Protein AF-A0A5N7ACL7-F1 (afdb_monomer_lite)

Organism: NCBI:txid61420

Structure (mmCIF, N/CA/C/O backbone):
data_AF-A0A5N7ACL7-F1
#
_entry.id   AF-A0A5N7ACL7-F1
#
loop_
_atom_site.group_PDB
_atom_site.id
_atom_site.type_symbol
_atom_site.label_atom_id
_atom_site.label_alt_id
_atom_site.label_comp_id
_atom_site.label_asym_id
_atom_site.label_entity_id
_atom_site.label_seq_id
_atom_site.pdbx_PDB_ins_code
_atom_site.Cartn_x
_atom_site.Cartn_y
_atom_site.Cartn_z
_atom_site.occupancy
_atom_site.B_iso_or_equiv
_atom_site.auth_seq_id
_atom_site.auth_comp_id
_atom_site.auth_asym_id
_atom_site.auth_atom_id
_atom_site.pdbx_PDB_model_num
ATOM 1 N N . MET A 1 1 ? 14.862 1.207 13.459 1.00 29.36 1 MET A N 1
ATOM 2 C CA . MET A 1 1 ? 13.819 2.066 12.872 1.00 29.36 1 MET A CA 1
ATOM 3 C C . MET A 1 1 ? 13.059 1.171 11.917 1.00 29.36 1 MET A C 1
ATOM 5 O O . MET A 1 1 ? 13.612 0.841 10.880 1.00 29.36 1 MET A O 1
ATOM 9 N N . ALA A 1 2 ? 11.917 0.626 12.341 1.00 28.98 2 ALA A N 1
ATOM 10 C CA . ALA A 1 2 ? 11.109 -0.225 11.473 1.00 28.98 2 ALA A CA 1
ATOM 11 C C . ALA A 1 2 ? 10.598 0.666 10.334 1.00 28.98 2 ALA A C 1
ATOM 13 O O . ALA A 1 2 ? 9.851 1.607 10.587 1.00 28.98 2 ALA A O 1
ATOM 14 N N . MET A 1 3 ? 11.118 0.472 9.122 1.00 37.34 3 MET A N 1
ATOM 15 C CA . MET A 1 3 ? 10.572 1.140 7.947 1.00 37.34 3 MET A CA 1
ATOM 16 C C . MET A 1 3 ? 9.280 0.417 7.587 1.00 37.34 3 MET A C 1
ATOM 18 O O . MET A 1 3 ? 9.297 -0.776 7.303 1.00 37.34 3 MET A O 1
ATOM 22 N N . LEU A 1 4 ? 8.175 1.146 7.680 1.00 51.12 4 LEU A N 1
ATOM 23 C CA . LEU A 1 4 ? 6.842 0.696 7.305 1.00 51.12 4 LEU A CA 1
ATOM 24 C C . LEU A 1 4 ? 6.733 0.680 5.778 1.00 51.12 4 LEU A C 1
ATOM 26 O O . LEU A 1 4 ? 7.351 1.508 5.106 1.00 51.12 4 LEU A O 1
ATOM 30 N N . THR A 1 5 ? 5.933 -0.236 5.237 1.00 56.31 5 THR A N 1
ATOM 31 C CA . THR A 1 5 ? 5.453 -0.136 3.857 1.00 56.31 5 THR A CA 1
ATOM 32 C C . THR A 1 5 ? 4.717 1.193 3.689 1.00 56.31 5 THR A C 1
ATOM 34 O O . THR A 1 5 ? 3.829 1.527 4.476 1.00 56.31 5 THR A O 1
ATOM 37 N N . ALA A 1 6 ? 5.094 1.986 2.687 1.00 61.06 6 ALA A N 1
ATOM 38 C CA . ALA A 1 6 ? 4.439 3.264 2.429 1.00 61.06 6 ALA A CA 1
ATOM 39 C C . ALA A 1 6 ? 3.414 3.104 1.307 1.00 61.06 6 ALA A C 1
ATOM 41 O O . ALA A 1 6 ? 3.712 2.565 0.245 1.00 61.06 6 ALA A O 1
ATOM 42 N N . HIS A 1 7 ? 2.196 3.591 1.527 1.00 66.50 7 HIS A N 1
ATOM 43 C CA . HIS A 1 7 ? 1.157 3.611 0.503 1.00 66.50 7 HIS A CA 1
ATOM 44 C C . HIS A 1 7 ? 1.097 5.005 -0.119 1.00 66.50 7 HIS A C 1
ATOM 46 O O . HIS A 1 7 ? 0.788 5.982 0.561 1.00 66.50 7 HIS A O 1
ATOM 52 N N . VAL A 1 8 ? 1.370 5.098 -1.418 1.00 75.06 8 VAL A N 1
ATOM 53 C CA . VAL A 1 8 ? 1.343 6.347 -2.184 1.00 75.06 8 VAL A CA 1
ATOM 54 C C . VAL A 1 8 ? 0.330 6.220 -3.314 1.00 75.06 8 VAL A C 1
ATOM 56 O O . VAL A 1 8 ? 0.161 5.157 -3.906 1.00 75.06 8 VAL A O 1
ATOM 59 N N . GLN A 1 9 ? -0.365 7.311 -3.617 1.00 75.62 9 GLN A N 1
ATOM 60 C CA . GLN A 1 9 ? -1.292 7.384 -4.739 1.00 75.62 9 GLN A CA 1
ATOM 61 C C . GLN A 1 9 ? -0.768 8.322 -5.808 1.00 75.62 9 GLN A C 1
ATOM 63 O O . GLN A 1 9 ? -0.254 9.396 -5.505 1.00 75.62 9 GLN A O 1
ATOM 68 N N . TYR A 1 10 ? -0.955 7.924 -7.058 1.00 85.38 10 TYR A N 1
ATOM 69 C CA . TYR A 1 10 ? -0.756 8.781 -8.217 1.00 85.38 10 TYR A CA 1
ATOM 70 C C . TYR A 1 10 ? -1.651 8.314 -9.358 1.00 85.38 10 TYR A C 1
ATOM 72 O O . TYR A 1 10 ? -2.256 7.240 -9.310 1.00 85.38 10 TYR A O 1
ATOM 80 N N . GLU A 1 11 ? -1.746 9.124 -10.400 1.00 86.69 11 GLU A N 1
ATOM 81 C CA . GLU A 1 11 ? -2.573 8.823 -11.556 1.00 86.69 11 GLU A CA 1
ATOM 82 C C . GLU A 1 11 ? -1.848 9.128 -12.859 1.00 86.69 11 GLU A C 1
ATOM 84 O O . GLU A 1 11 ? -0.958 9.972 -12.922 1.00 86.69 11 GLU A O 1
ATOM 89 N N . SER A 1 12 ? -2.220 8.382 -13.891 1.00 87.81 12 SER A N 1
ATOM 90 C CA . SER A 1 12 ? -1.998 8.756 -15.279 1.00 87.81 12 SER A CA 1
ATOM 91 C C . SER A 1 12 ? -3.318 9.241 -15.871 1.00 87.81 12 SER A C 1
ATOM 93 O O . SER A 1 12 ? -4.374 9.115 -15.253 1.00 87.81 12 SER A O 1
ATOM 95 N N . GLU A 1 13 ? -3.291 9.695 -17.121 1.00 85.12 13 GLU A N 1
ATOM 96 C CA . GLU A 1 13 ? -4.507 10.078 -17.853 1.00 85.12 13 GLU A CA 1
ATOM 97 C C . GLU A 1 13 ? -5.561 8.959 -17.935 1.00 85.12 13 GLU A C 1
ATOM 99 O O . GLU A 1 13 ? -6.742 9.224 -18.140 1.00 85.12 13 GLU A O 1
ATOM 104 N N . THR A 1 14 ? -5.144 7.696 -17.802 1.00 81.75 14 THR A N 1
ATOM 105 C CA . THR A 1 14 ? -6.003 6.528 -18.042 1.00 81.75 14 THR A CA 1
ATOM 106 C C . THR A 1 14 ? -6.273 5.688 -16.802 1.00 81.75 14 THR A C 1
ATOM 108 O O . THR A 1 14 ? -7.179 4.852 -16.830 1.00 81.75 14 THR A O 1
ATOM 111 N N . ARG A 1 15 ? -5.481 5.833 -15.731 1.00 85.06 15 ARG A N 1
ATOM 112 C CA . ARG A 1 15 ? -5.501 4.918 -14.583 1.00 85.06 15 ARG A CA 1
ATOM 113 C C . ARG A 1 15 ? -5.074 5.594 -13.298 1.00 85.06 15 ARG A C 1
ATOM 115 O O . ARG A 1 15 ? -4.280 6.525 -13.296 1.00 85.06 15 ARG A O 1
ATOM 122 N N . GLN A 1 16 ? -5.542 5.037 -12.193 1.00 84.62 16 GLN A N 1
ATOM 123 C CA . GLN A 1 16 ? -5.179 5.475 -10.855 1.00 84.62 16 GLN A CA 1
ATOM 124 C C . GLN A 1 16 ? -4.477 4.332 -10.139 1.00 84.62 16 GLN A C 1
ATOM 126 O O . GLN A 1 16 ? -4.933 3.189 -10.181 1.00 84.62 16 GLN A O 1
ATOM 131 N N . TYR A 1 17 ? -3.346 4.650 -9.527 1.00 85.25 17 TYR A N 1
ATOM 132 C CA . TYR A 1 17 ? -2.425 3.686 -8.954 1.00 85.25 17 TYR A CA 1
ATOM 133 C C . TYR A 1 17 ? -2.412 3.825 -7.436 1.00 85.25 17 TYR A C 1
ATOM 135 O O . TYR A 1 17 ? -2.268 4.922 -6.897 1.00 85.25 17 TYR A O 1
ATOM 143 N N . MET A 1 18 ? -2.526 2.684 -6.763 1.00 79.31 18 MET A N 1
ATOM 144 C CA . MET A 1 18 ? -2.112 2.524 -5.375 1.00 79.31 18 MET A CA 1
ATOM 145 C C . MET A 1 18 ? -0.729 1.881 -5.409 1.00 79.31 18 MET A C 1
ATOM 147 O O . MET A 1 18 ? -0.600 0.708 -5.754 1.00 79.31 18 MET A O 1
ATOM 151 N N . HIS A 1 19 ? 0.299 2.658 -5.106 1.00 81.38 19 HIS A N 1
ATOM 152 C CA . HIS A 1 19 ? 1.671 2.190 -5.035 1.00 81.38 19 HIS A CA 1
ATOM 153 C C . HIS A 1 19 ? 1.995 1.815 -3.596 1.00 81.38 19 HIS A C 1
ATOM 155 O O . HIS A 1 19 ? 1.768 2.607 -2.683 1.00 81.38 19 HIS A O 1
ATOM 161 N N . VAL A 1 20 ? 2.520 0.612 -3.400 1.00 73.81 20 VAL A N 1
ATOM 162 C CA . VAL A 1 20 ? 3.042 0.167 -2.109 1.00 73.81 20 VAL A CA 1
ATOM 163 C C . VAL A 1 20 ? 4.555 0.137 -2.236 1.00 73.81 20 VAL A C 1
ATOM 165 O O . VAL A 1 20 ? 5.081 -0.656 -3.013 1.00 73.81 20 VAL A O 1
ATOM 168 N N . ASP A 1 21 ? 5.229 1.034 -1.526 1.00 72.81 21 ASP A N 1
ATOM 169 C CA . ASP A 1 21 ? 6.682 1.055 -1.425 1.00 72.81 21 ASP A CA 1
ATOM 170 C C . ASP A 1 21 ? 7.099 0.066 -0.341 1.00 72.81 21 ASP A C 1
ATOM 172 O O . ASP A 1 21 ? 6.713 0.193 0.827 1.00 72.81 21 ASP A O 1
ATOM 176 N N . TRP A 1 22 ? 7.839 -0.957 -0.755 1.00 68.00 22 TRP A N 1
ATOM 177 C CA . TRP A 1 22 ? 8.293 -2.018 0.129 1.00 68.00 22 TRP A CA 1
ATOM 178 C C . TRP A 1 22 ? 9.692 -1.683 0.644 1.00 68.00 22 TRP A C 1
ATOM 180 O O . TRP A 1 22 ? 10.606 -1.467 -0.159 1.00 68.00 22 TRP A O 1
ATOM 190 N N . PRO A 1 23 ? 9.905 -1.667 1.971 1.00 60.06 23 PRO A N 1
ATOM 191 C CA . PRO A 1 23 ? 11.219 -1.401 2.523 1.00 60.06 23 PRO A CA 1
ATOM 192 C C . PRO A 1 23 ? 12.194 -2.497 2.094 1.00 60.06 23 PRO A C 1
ATOM 194 O O . PRO A 1 23 ? 11.917 -3.694 2.185 1.00 60.06 23 PRO A O 1
ATOM 197 N N . ARG A 1 24 ? 13.385 -2.083 1.665 1.00 59.09 24 ARG A N 1
ATOM 198 C CA . ARG A 1 24 ? 14.482 -3.002 1.362 1.00 59.09 24 ARG A CA 1
ATOM 199 C C . ARG A 1 24 ? 15.089 -3.539 2.652 1.00 59.09 24 ARG A C 1
ATOM 201 O O . ARG A 1 24 ? 16.048 -2.959 3.153 1.00 59.09 24 ARG A O 1
ATOM 208 N N . GLN A 1 25 ? 14.582 -4.654 3.175 1.00 51.44 25 GLN A N 1
ATOM 209 C CA . GLN A 1 25 ? 15.335 -5.430 4.160 1.00 51.44 25 GLN A CA 1
ATOM 210 C C . GLN A 1 25 ? 14.923 -6.905 4.206 1.00 51.44 25 GLN A C 1
ATOM 212 O O . GLN A 1 25 ? 13.745 -7.239 4.307 1.00 51.44 25 GLN A O 1
ATOM 217 N N . ALA A 1 26 ? 15.941 -7.769 4.245 1.00 43.03 26 ALA A N 1
ATOM 218 C CA . ALA A 1 26 ? 15.894 -9.218 4.461 1.00 43.03 26 ALA A CA 1
ATOM 219 C C . ALA A 1 26 ? 15.088 -9.680 5.702 1.00 43.03 26 ALA A C 1
ATOM 221 O O . ALA A 1 26 ? 14.866 -10.874 5.895 1.00 43.03 26 ALA A O 1
ATOM 222 N N . ASP A 1 27 ? 14.622 -8.757 6.548 1.00 41.81 27 ASP A N 1
ATOM 223 C CA . ASP A 1 27 ? 13.850 -9.066 7.752 1.00 41.81 27 ASP A CA 1
ATOM 224 C C . ASP A 1 27 ? 12.382 -9.423 7.460 1.00 41.81 27 ASP A C 1
ATOM 226 O O . ASP A 1 27 ? 11.787 -10.164 8.242 1.00 41.81 27 ASP A O 1
ATOM 230 N N . TYR A 1 28 ? 11.810 -8.998 6.322 1.00 43.66 28 TYR A N 1
ATOM 231 C CA . TYR A 1 28 ? 10.463 -9.435 5.912 1.00 43.66 28 TYR A CA 1
ATOM 232 C C . TYR A 1 28 ? 10.466 -10.893 5.415 1.00 43.66 28 TYR A C 1
ATOM 234 O O . TYR A 1 28 ? 9.508 -11.640 5.610 1.00 43.66 28 TYR A O 1
ATOM 242 N N . ILE A 1 29 ? 11.584 -11.337 4.830 1.00 42.47 29 ILE A N 1
ATOM 243 C CA . ILE A 1 29 ? 11.709 -12.670 4.221 1.00 42.47 29 ILE A CA 1
ATOM 244 C C . ILE A 1 29 ? 12.017 -13.749 5.271 1.00 42.47 29 ILE A C 1
ATOM 246 O O . ILE A 1 29 ? 11.710 -14.928 5.079 1.00 42.47 29 ILE A O 1
ATOM 250 N N . LYS A 1 30 ? 12.471 -13.340 6.462 1.00 38.62 30 LYS A N 1
ATOM 251 C CA . LYS A 1 30 ? 12.721 -14.236 7.598 1.00 38.62 30 LYS A CA 1
ATOM 252 C C . LYS A 1 30 ? 11.467 -14.953 8.125 1.00 38.62 30 LYS A C 1
ATOM 254 O O . LYS A 1 30 ? 11.608 -15.938 8.845 1.00 38.62 30 LYS A O 1
ATOM 259 N N . TYR A 1 31 ? 10.268 -14.496 7.751 1.00 35.41 31 TYR A N 1
ATOM 260 C CA . TYR A 1 31 ? 8.995 -15.138 8.101 1.00 35.41 31 TYR A CA 1
ATOM 261 C C . TYR A 1 31 ? 8.323 -15.902 6.946 1.00 35.41 31 TYR A C 1
ATOM 263 O O . TYR A 1 31 ? 7.332 -16.584 7.191 1.00 35.41 31 TYR A O 1
ATOM 271 N N . MET A 1 32 ? 8.861 -15.850 5.720 1.00 35.69 32 MET A N 1
ATOM 272 C CA . MET A 1 32 ? 8.267 -16.515 4.547 1.00 35.69 32 MET A CA 1
ATOM 273 C C . MET A 1 32 ? 9.078 -17.710 4.030 1.00 35.69 32 MET A C 1
ATOM 275 O O . MET A 1 32 ? 8.485 -18.659 3.525 1.00 35.69 32 MET A O 1
ATOM 279 N N . LEU A 1 33 ? 10.406 -17.735 4.187 1.00 34.78 33 LEU A N 1
ATOM 280 C CA . LEU A 1 33 ? 11.240 -18.861 3.749 1.00 34.78 33 LEU A CA 1
ATOM 281 C C . LEU A 1 33 ? 12.428 -19.041 4.703 1.00 34.78 33 LEU A C 1
ATOM 283 O O . LEU A 1 33 ? 13.460 -18.389 4.559 1.00 34.78 33 LEU A O 1
ATOM 287 N N . SER A 1 34 ? 12.301 -19.933 5.691 1.00 33.59 34 SER A N 1
ATOM 288 C CA . SER A 1 34 ? 13.480 -20.426 6.406 1.00 33.59 34 SER A CA 1
ATOM 289 C C . SER A 1 34 ? 14.211 -21.430 5.517 1.00 33.59 34 SER A C 1
ATOM 291 O O . SER A 1 34 ? 13.605 -22.402 5.072 1.00 33.59 34 SER A O 1
ATOM 293 N N . ASP A 1 35 ? 15.509 -21.201 5.336 1.00 34.12 35 ASP A N 1
ATOM 294 C CA . ASP A 1 35 ? 16.501 -22.073 4.696 1.00 34.12 35 ASP A CA 1
ATOM 295 C C . ASP A 1 35 ? 16.649 -21.949 3.174 1.00 34.12 35 ASP A C 1
ATOM 297 O O . ASP A 1 35 ? 16.245 -22.834 2.424 1.00 34.12 35 ASP A O 1
ATOM 301 N N . ALA A 1 36 ? 17.367 -20.914 2.715 1.00 31.16 36 ALA A N 1
ATOM 302 C CA . ALA A 1 36 ? 18.273 -21.053 1.569 1.00 31.16 36 ALA A CA 1
ATOM 303 C C . ALA A 1 36 ? 19.223 -19.850 1.383 1.00 31.16 36 ALA A C 1
ATOM 305 O O . ALA A 1 36 ? 18.819 -18.786 0.936 1.00 31.16 36 ALA A O 1
ATOM 306 N N . VAL A 1 37 ? 20.519 -20.131 1.571 1.00 34.88 37 VAL A N 1
ATOM 307 C CA . VAL A 1 37 ? 21.654 -19.611 0.778 1.00 34.88 37 VAL A CA 1
ATOM 308 C C . VAL A 1 37 ? 22.195 -18.207 1.119 1.00 34.88 37 VAL A C 1
ATOM 310 O O . VAL A 1 37 ? 21.690 -17.178 0.690 1.00 34.88 37 VAL A O 1
ATOM 313 N N . GLN A 1 38 ? 23.360 -18.194 1.783 1.00 41.25 38 GLN A N 1
ATOM 314 C CA . GLN A 1 38 ? 24.341 -17.102 1.706 1.00 41.25 38 GLN A CA 1
ATOM 315 C C . GLN A 1 38 ? 25.014 -17.114 0.325 1.00 41.25 38 GLN A C 1
ATOM 317 O O . GLN A 1 38 ? 25.731 -18.070 0.035 1.00 41.25 38 GLN A O 1
ATOM 322 N N . MET A 1 39 ? 24.831 -16.070 -0.491 1.00 32.88 39 MET A N 1
ATOM 323 C CA . MET A 1 39 ? 25.657 -15.770 -1.676 1.00 32.88 39 MET A CA 1
ATOM 324 C C . MET A 1 39 ? 25.705 -14.249 -1.944 1.00 32.88 39 MET A C 1
ATOM 326 O O . MET A 1 39 ? 24.787 -13.522 -1.575 1.00 32.88 39 MET A O 1
ATOM 330 N N . ASP A 1 40 ? 26.799 -13.797 -2.564 1.00 32.66 40 ASP A N 1
ATOM 331 C CA . ASP A 1 40 ? 27.272 -12.410 -2.728 1.00 32.66 40 ASP A CA 1
ATOM 332 C C . ASP A 1 40 ? 26.321 -11.379 -3.386 1.00 32.66 40 ASP A C 1
ATOM 334 O O . ASP A 1 40 ? 25.705 -11.628 -4.422 1.00 32.66 40 ASP A O 1
ATOM 338 N N . GLY A 1 41 ? 26.373 -10.141 -2.864 1.00 41.00 41 GLY A N 1
ATOM 339 C CA . GLY A 1 41 ? 26.129 -8.883 -3.594 1.00 41.00 41 GLY A CA 1
ATOM 340 C C . GLY A 1 41 ? 24.673 -8.487 -3.893 1.00 41.00 41 GLY A C 1
ATOM 341 O O . GLY A 1 41 ? 23.755 -9.290 -3.787 1.00 41.00 41 GLY A O 1
ATOM 342 N N . LEU A 1 42 ? 24.464 -7.224 -4.312 1.00 43.81 42 LEU A N 1
ATOM 343 C CA . LEU A 1 42 ? 23.157 -6.620 -4.670 1.00 43.81 42 LEU A CA 1
ATOM 344 C C . LEU A 1 42 ? 22.269 -7.517 -5.568 1.00 43.81 42 LEU A C 1
ATOM 346 O O . LEU A 1 42 ? 21.047 -7.424 -5.512 1.00 43.81 42 LEU A O 1
ATOM 350 N N . MET A 1 43 ? 22.875 -8.386 -6.384 1.00 56.94 43 MET A N 1
ATOM 351 C CA . MET A 1 43 ? 22.181 -9.327 -7.272 1.00 56.94 43 MET A CA 1
ATOM 352 C C . MET A 1 43 ? 21.488 -10.481 -6.530 1.00 56.94 43 MET A C 1
ATOM 354 O O . MET A 1 43 ? 20.443 -10.949 -6.985 1.00 56.94 43 MET A O 1
ATOM 358 N N . ALA A 1 44 ? 22.018 -10.927 -5.386 1.00 60.56 44 ALA A N 1
ATOM 359 C CA . ALA A 1 44 ? 21.383 -11.959 -4.567 1.00 60.56 44 ALA A CA 1
ATOM 360 C C . ALA A 1 44 ? 20.041 -11.474 -3.997 1.00 60.56 44 ALA A C 1
ATOM 362 O O . ALA A 1 44 ? 19.062 -12.216 -4.004 1.00 60.56 44 ALA A O 1
ATOM 363 N N . GLN A 1 45 ? 19.974 -10.201 -3.603 1.00 64.88 45 GLN A N 1
ATOM 364 C CA . GLN A 1 45 ? 18.758 -9.592 -3.072 1.00 64.88 45 GLN A CA 1
ATOM 365 C C . GLN A 1 45 ? 17.685 -9.409 -4.158 1.00 64.88 45 GLN A C 1
ATOM 367 O O . GLN A 1 45 ? 16.539 -9.799 -3.957 1.00 64.88 45 GLN A O 1
ATOM 372 N N . THR A 1 46 ? 18.056 -8.915 -5.346 1.00 73.00 46 THR A N 1
ATOM 373 C CA . THR A 1 46 ? 17.134 -8.809 -6.495 1.00 73.00 46 THR A CA 1
ATOM 374 C C . THR A 1 46 ? 16.534 -10.168 -6.869 1.00 73.00 46 THR A C 1
ATOM 376 O O . THR A 1 46 ? 15.352 -10.275 -7.194 1.00 73.00 46 THR A O 1
ATOM 379 N N . ARG A 1 47 ? 17.339 -11.236 -6.805 1.00 73.31 47 ARG A N 1
ATOM 380 C CA . ARG A 1 47 ? 16.879 -12.609 -7.038 1.00 73.31 47 ARG A CA 1
ATOM 381 C C . ARG A 1 47 ? 15.824 -13.040 -6.013 1.00 73.31 47 ARG A C 1
ATOM 383 O O . ARG A 1 47 ? 14.828 -13.656 -6.391 1.00 73.31 47 ARG A O 1
ATOM 390 N N . GLU A 1 48 ? 16.047 -12.732 -4.742 1.00 70.81 48 GLU A N 1
ATOM 391 C CA . GLU A 1 48 ? 15.128 -13.059 -3.651 1.00 70.81 48 GLU A CA 1
ATOM 392 C C . GLU A 1 48 ? 13.788 -12.325 -3.807 1.00 70.81 48 GLU A C 1
ATOM 394 O O . GLU A 1 48 ? 12.731 -12.950 -3.747 1.00 70.81 48 GLU A O 1
ATOM 399 N N . GLU A 1 49 ? 13.826 -11.028 -4.126 1.00 71.50 49 GLU A N 1
ATOM 400 C CA . GLU A 1 49 ? 12.636 -10.206 -4.380 1.00 71.50 49 GLU A CA 1
ATOM 401 C C . GLU A 1 49 ? 11.789 -10.767 -5.538 1.00 71.50 49 GLU A C 1
ATOM 403 O O . GLU A 1 49 ? 10.571 -10.904 -5.413 1.00 71.50 49 GLU A O 1
ATOM 408 N N . ILE A 1 50 ? 12.424 -11.168 -6.648 1.00 77.31 50 ILE A N 1
ATOM 409 C CA . ILE A 1 50 ? 11.733 -11.781 -7.797 1.00 77.31 50 ILE A CA 1
ATOM 410 C C . ILE A 1 50 ? 11.087 -13.117 -7.407 1.00 77.31 50 ILE A C 1
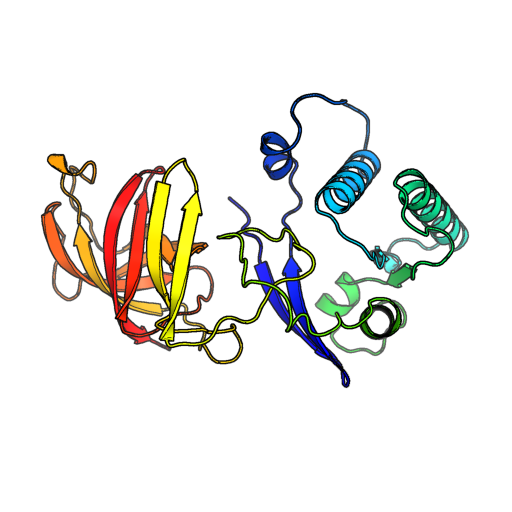ATOM 412 O O . ILE A 1 50 ? 9.956 -13.408 -7.812 1.00 77.31 50 ILE A O 1
ATOM 416 N N . MET A 1 51 ? 11.785 -13.935 -6.617 1.00 73.25 51 MET A N 1
ATOM 417 C CA . MET A 1 51 ? 11.265 -15.214 -6.139 1.00 73.25 51 MET A CA 1
ATOM 418 C C . MET A 1 51 ? 10.038 -15.020 -5.241 1.00 73.25 51 MET A C 1
ATOM 420 O O . MET A 1 51 ? 9.021 -15.686 -5.447 1.00 73.25 51 MET A O 1
ATOM 424 N N . VAL A 1 52 ? 10.110 -14.090 -4.286 1.00 68.00 52 VAL A N 1
ATOM 425 C CA . VAL A 1 52 ? 8.995 -13.758 -3.388 1.00 68.00 52 VAL A CA 1
ATOM 426 C C . VAL A 1 52 ? 7.816 -13.205 -4.183 1.00 68.00 52 VAL A C 1
ATOM 428 O O . VAL A 1 52 ? 6.694 -13.674 -4.006 1.00 68.00 52 VAL A O 1
ATOM 431 N N . ALA A 1 53 ? 8.054 -12.289 -5.128 1.00 69.62 53 ALA A N 1
ATOM 432 C CA . ALA A 1 53 ? 7.010 -11.762 -6.004 1.00 69.62 53 ALA A CA 1
ATOM 433 C C . ALA A 1 53 ? 6.294 -12.886 -6.769 1.00 69.62 53 ALA A C 1
ATOM 435 O O . ALA A 1 53 ? 5.063 -12.910 -6.852 1.00 69.62 53 ALA A O 1
ATOM 436 N N . ARG A 1 54 ? 7.046 -13.868 -7.284 1.00 73.19 54 ARG A N 1
ATOM 437 C CA . ARG A 1 54 ? 6.464 -15.024 -7.972 1.00 73.19 54 ARG A CA 1
ATOM 438 C C . ARG A 1 54 ? 5.599 -15.877 -7.044 1.00 73.19 54 ARG A C 1
ATOM 440 O O . ARG A 1 54 ? 4.501 -16.261 -7.439 1.00 73.19 54 ARG A O 1
ATOM 447 N N . GLN A 1 55 ? 6.074 -16.166 -5.834 1.00 64.81 55 GLN A N 1
ATOM 448 C CA . GLN A 1 55 ? 5.331 -16.946 -4.836 1.00 64.81 55 GLN A CA 1
ATOM 449 C C . GLN A 1 55 ? 4.076 -16.216 -4.341 1.00 64.81 55 GLN A C 1
ATOM 451 O O . GLN A 1 55 ? 3.043 -16.848 -4.141 1.00 64.81 55 GLN A O 1
ATOM 456 N N . ALA A 1 56 ? 4.138 -14.888 -4.233 1.00 61.88 56 ALA A N 1
ATOM 457 C CA . ALA A 1 56 ? 3.004 -14.030 -3.898 1.00 61.88 56 ALA A CA 1
ATOM 458 C C . ALA A 1 56 ? 1.972 -13.896 -5.039 1.00 61.88 56 ALA A C 1
ATOM 460 O O . ALA A 1 56 ? 0.943 -13.244 -4.870 1.00 61.88 56 ALA A O 1
ATOM 461 N N . GLY A 1 57 ? 2.223 -14.504 -6.205 1.00 65.88 57 GLY A N 1
ATOM 462 C CA . GLY A 1 57 ? 1.297 -14.497 -7.338 1.00 65.88 57 GLY A CA 1
ATOM 463 C C . GLY A 1 57 ? 1.364 -13.237 -8.205 1.00 65.88 57 GLY A C 1
ATOM 464 O O . GLY A 1 57 ? 0.444 -12.982 -8.989 1.00 65.88 57 GLY A O 1
ATOM 465 N N . VAL A 1 58 ? 2.440 -12.446 -8.114 1.00 75.81 58 VAL A N 1
ATOM 466 C CA . VAL A 1 58 ? 2.656 -11.301 -9.009 1.00 75.81 58 VAL A CA 1
ATOM 467 C C . VAL A 1 58 ? 2.723 -11.801 -10.451 1.00 75.81 58 VAL A C 1
ATOM 469 O O . VAL A 1 58 ? 3.517 -12.676 -10.798 1.00 75.81 58 VAL A O 1
ATOM 472 N N . SER A 1 59 ? 1.857 -11.249 -11.301 1.00 78.94 59 SER A N 1
ATOM 473 C CA . SER A 1 59 ? 1.692 -11.706 -12.688 1.00 78.94 59 SER A CA 1
ATOM 474 C C . SER A 1 59 ? 2.515 -10.902 -13.698 1.00 78.94 59 SER A C 1
ATOM 476 O O . SER A 1 59 ? 2.908 -11.438 -14.730 1.00 78.94 59 SER A O 1
ATOM 478 N N . TYR A 1 60 ? 2.794 -9.630 -13.404 1.00 88.75 60 TYR A N 1
ATOM 479 C CA . TYR A 1 60 ? 3.463 -8.701 -14.314 1.00 88.75 60 TYR A CA 1
ATOM 480 C C . TYR A 1 60 ? 4.548 -7.930 -13.567 1.00 88.75 60 TYR A C 1
ATOM 482 O O . TYR A 1 60 ? 4.322 -7.476 -12.449 1.00 88.75 60 TYR A O 1
ATOM 490 N N . ILE A 1 61 ? 5.704 -7.764 -14.207 1.00 90.44 61 ILE A N 1
ATOM 491 C CA . ILE A 1 61 ? 6.832 -6.979 -13.700 1.00 90.44 61 ILE A CA 1
ATOM 492 C C . ILE A 1 61 ? 7.216 -5.946 -14.757 1.00 90.44 61 ILE A C 1
ATOM 494 O O . ILE A 1 61 ? 7.352 -6.281 -15.932 1.00 90.44 61 ILE A O 1
ATOM 498 N N . VAL A 1 62 ? 7.406 -4.704 -14.320 1.00 93.94 62 VAL A N 1
ATOM 499 C CA . VAL A 1 62 ? 8.047 -3.628 -15.085 1.00 93.94 62 VAL A CA 1
ATOM 500 C C . VAL A 1 62 ? 9.325 -3.257 -14.343 1.00 93.94 62 VAL A C 1
ATOM 502 O O . VAL A 1 62 ? 9.305 -3.143 -13.119 1.00 93.94 62 VAL A O 1
ATOM 505 N N . VAL A 1 63 ? 10.432 -3.089 -15.064 1.00 94.19 63 VAL A N 1
ATOM 506 C CA . VAL A 1 63 ? 11.738 -2.803 -14.458 1.00 94.19 63 VAL A CA 1
ATOM 507 C C . VAL A 1 63 ? 12.126 -1.353 -14.709 1.00 94.19 63 VAL A C 1
ATOM 509 O O . VAL A 1 63 ? 12.041 -0.862 -15.834 1.00 94.19 63 VAL A O 1
ATOM 512 N N . PHE A 1 64 ? 12.623 -0.690 -13.668 1.00 94.25 64 PHE A N 1
ATOM 513 C CA . PHE A 1 64 ? 13.292 0.602 -13.774 1.00 94.25 64 PHE A CA 1
ATOM 514 C C . PHE A 1 64 ? 14.776 0.442 -13.414 1.00 94.25 64 PHE A C 1
ATOM 516 O O . PHE A 1 64 ? 15.123 0.232 -12.250 1.00 94.25 64 PHE A O 1
ATOM 523 N N . LEU A 1 65 ? 15.654 0.517 -14.415 1.00 91.75 65 LEU A N 1
ATOM 524 C CA . LEU A 1 65 ? 17.102 0.573 -14.229 1.00 91.75 65 LEU A CA 1
ATOM 525 C C . LEU A 1 65 ? 17.469 1.988 -13.779 1.00 91.75 65 LEU A C 1
ATOM 527 O O . LEU A 1 65 ? 17.558 2.915 -14.582 1.00 91.75 65 LEU A O 1
ATOM 531 N N . ASN A 1 66 ? 17.606 2.147 -12.466 1.00 89.38 66 ASN A N 1
ATOM 532 C CA . ASN A 1 66 ? 17.906 3.423 -11.830 1.00 89.38 66 ASN A CA 1
ATOM 533 C C . ASN A 1 66 ? 19.418 3.715 -11.831 1.00 89.38 66 ASN A C 1
ATOM 535 O O . ASN A 1 66 ? 20.232 2.795 -11.889 1.00 89.38 66 ASN A O 1
ATOM 539 N N . LYS A 1 67 ? 19.778 4.986 -11.617 1.00 88.31 67 LYS A N 1
ATOM 540 C CA . LYS A 1 67 ? 21.157 5.503 -11.535 1.00 88.31 67 LYS A CA 1
ATOM 541 C C . LYS A 1 67 ? 21.944 5.431 -12.849 1.00 88.31 67 LYS A C 1
ATOM 543 O O . LYS A 1 67 ? 23.172 5.379 -12.823 1.00 88.31 67 LYS A O 1
ATOM 548 N N . CYS A 1 68 ? 21.258 5.457 -13.991 1.00 86.69 68 CYS A N 1
ATOM 549 C CA . CYS A 1 68 ? 21.911 5.513 -15.303 1.00 86.69 68 CYS A CA 1
ATOM 550 C C . CYS A 1 68 ? 22.711 6.808 -15.529 1.00 86.69 68 CYS A C 1
ATOM 552 O O . CYS A 1 68 ? 23.526 6.867 -16.437 1.00 86.69 68 CYS A O 1
ATOM 554 N N . ASP A 1 69 ? 22.513 7.836 -14.701 1.00 84.75 69 ASP A N 1
ATOM 555 C CA . ASP A 1 69 ? 23.314 9.065 -14.693 1.00 84.75 69 ASP A CA 1
ATOM 556 C C . ASP A 1 69 ? 24.741 8.875 -14.162 1.00 84.75 69 ASP A C 1
ATOM 558 O O . ASP A 1 69 ? 25.595 9.725 -14.384 1.00 84.75 69 ASP A O 1
ATOM 562 N N . MET A 1 70 ? 24.996 7.777 -13.447 1.00 83.88 70 MET A N 1
ATOM 563 C CA . MET A 1 70 ? 26.298 7.466 -12.848 1.00 83.88 70 MET A CA 1
ATOM 564 C C . MET A 1 70 ? 27.139 6.518 -13.713 1.00 83.88 70 MET A C 1
ATOM 566 O O . MET A 1 70 ? 28.212 6.091 -13.286 1.00 83.88 70 MET A O 1
ATOM 570 N N . VAL A 1 71 ? 26.625 6.125 -14.878 1.00 80.38 71 VAL A N 1
ATOM 571 C CA . VAL A 1 71 ? 27.231 5.131 -15.759 1.00 80.38 71 VAL A CA 1
ATOM 572 C C . VAL A 1 71 ? 27.369 5.742 -17.148 1.00 80.38 71 VAL A C 1
ATOM 574 O O . VAL A 1 71 ? 26.393 5.919 -17.871 1.00 80.38 71 VAL A O 1
ATOM 577 N N . ASP A 1 72 ? 28.610 6.040 -17.523 1.00 76.25 72 ASP A N 1
ATOM 578 C CA . ASP A 1 72 ? 28.920 6.725 -18.783 1.00 76.25 72 ASP A CA 1
ATOM 579 C C . ASP A 1 72 ? 29.005 5.768 -19.989 1.00 76.25 72 ASP A C 1
ATOM 581 O O . ASP A 1 72 ? 29.096 6.215 -21.132 1.00 76.25 72 ASP A O 1
ATOM 585 N N . ASN A 1 73 ? 29.014 4.449 -19.755 1.00 81.38 73 ASN A N 1
ATOM 586 C CA . ASN A 1 73 ? 29.188 3.435 -20.795 1.00 81.38 73 ASN A CA 1
ATOM 587 C C . ASN A 1 73 ? 27.860 2.742 -21.145 1.00 81.38 73 ASN A C 1
ATOM 589 O O . ASN A 1 73 ? 27.303 1.996 -20.338 1.00 81.38 73 ASN A O 1
ATOM 593 N N . GLU A 1 74 ? 27.396 2.936 -22.378 1.00 78.69 74 GLU A N 1
ATOM 594 C CA . GLU A 1 74 ? 26.168 2.335 -22.907 1.00 78.69 74 GLU A CA 1
ATOM 595 C C . GLU A 1 74 ? 26.213 0.794 -22.929 1.00 78.69 74 GLU A C 1
ATOM 597 O O . GLU A 1 74 ? 25.226 0.156 -22.557 1.00 78.69 74 GLU A O 1
ATOM 602 N N . ASP A 1 75 ? 27.377 0.190 -23.199 1.00 81.56 75 ASP A N 1
ATOM 603 C CA . ASP A 1 75 ? 27.559 -1.271 -23.190 1.00 81.56 75 ASP A CA 1
ATOM 604 C C . ASP A 1 75 ? 27.284 -1.871 -21.798 1.00 81.56 75 ASP A C 1
ATOM 606 O O . ASP A 1 75 ? 26.803 -2.999 -21.665 1.00 81.56 75 ASP A O 1
ATOM 610 N N . GLN A 1 76 ? 27.561 -1.114 -20.728 1.00 81.00 76 GLN A N 1
ATOM 611 C CA . GLN A 1 76 ? 27.276 -1.560 -19.361 1.00 81.00 76 GLN A CA 1
ATOM 612 C C . GLN A 1 76 ? 25.772 -1.577 -19.079 1.00 81.00 76 GLN A C 1
ATOM 614 O O . GLN A 1 76 ? 25.290 -2.475 -18.387 1.00 81.00 76 GLN A O 1
ATOM 619 N N . HIS A 1 77 ? 25.015 -0.627 -19.634 1.00 79.88 77 HIS A N 1
ATOM 620 C CA . HIS A 1 77 ? 23.559 -0.617 -19.510 1.00 79.88 77 HIS A CA 1
ATOM 621 C C . HIS A 1 77 ? 22.915 -1.806 -20.219 1.00 79.88 77 HIS A C 1
ATOM 623 O O . HIS A 1 77 ? 21.965 -2.384 -19.691 1.00 79.88 77 HIS A O 1
ATOM 629 N N . GLU A 1 78 ? 23.407 -2.166 -21.404 1.00 84.19 78 GLU A N 1
ATOM 630 C CA . GLU A 1 78 ? 22.909 -3.322 -22.153 1.00 84.19 78 GLU A CA 1
ATOM 631 C C . GLU A 1 78 ? 23.230 -4.644 -21.456 1.00 84.19 78 GLU A C 1
ATOM 633 O O . GLU A 1 78 ? 22.366 -5.519 -21.371 1.00 84.19 78 GLU A O 1
ATOM 638 N N . LEU A 1 79 ? 24.433 -4.776 -20.891 1.00 85.69 79 LEU A N 1
ATOM 639 C CA . LEU A 1 79 ? 24.815 -5.973 -20.147 1.00 85.69 79 LEU A CA 1
ATOM 640 C C . LEU A 1 79 ? 23.919 -6.189 -18.920 1.00 85.69 79 LEU A C 1
ATOM 642 O O . LEU A 1 79 ? 23.381 -7.280 -18.738 1.00 85.69 79 LEU A O 1
ATOM 646 N N . VAL A 1 80 ? 23.709 -5.145 -18.111 1.00 86.50 80 VAL A N 1
ATOM 647 C CA . VAL A 1 80 ? 22.825 -5.217 -16.933 1.00 86.50 80 VAL A CA 1
ATOM 648 C C . VAL A 1 80 ? 21.391 -5.537 -17.348 1.00 86.50 80 VAL A C 1
ATOM 650 O O . VAL A 1 80 ? 20.712 -6.323 -16.689 1.00 86.50 80 VAL A O 1
ATOM 653 N N . GLU A 1 81 ? 20.920 -4.959 -18.453 1.00 88.31 81 GLU A N 1
ATOM 654 C CA . GLU A 1 81 ? 19.601 -5.272 -18.991 1.00 88.31 81 GLU A CA 1
ATOM 655 C C . GLU A 1 81 ? 19.482 -6.761 -19.345 1.00 88.31 81 GLU A C 1
ATOM 657 O O . GLU A 1 81 ? 18.524 -7.414 -18.928 1.00 88.31 81 GLU A O 1
ATOM 662 N N . LEU A 1 82 ? 20.470 -7.320 -20.048 1.00 88.12 82 LEU A N 1
ATOM 663 C CA . LEU A 1 82 ? 20.500 -8.732 -20.430 1.00 88.12 82 LEU A CA 1
ATOM 664 C C . LEU A 1 82 ? 20.518 -9.654 -19.201 1.00 88.12 82 LEU A C 1
ATOM 666 O O . LEU A 1 82 ? 19.774 -10.637 -19.157 1.00 88.12 82 LEU A O 1
ATOM 670 N N . GLU A 1 83 ? 21.302 -9.315 -18.176 1.00 87.50 83 GLU A N 1
ATOM 671 C CA . GLU A 1 83 ? 21.338 -10.053 -16.909 1.00 87.50 83 GLU A CA 1
ATOM 672 C C . GLU A 1 83 ? 19.980 -10.044 -16.195 1.00 87.50 83 GLU A C 1
ATOM 674 O O . GLU A 1 83 ? 19.495 -11.096 -15.770 1.00 87.50 83 GLU A O 1
ATOM 679 N N . VAL A 1 84 ? 19.325 -8.881 -16.107 1.00 88.38 84 VAL A N 1
ATOM 680 C CA . VAL A 1 84 ? 18.000 -8.751 -15.482 1.00 88.38 84 VAL A CA 1
ATOM 681 C C . VAL A 1 84 ? 16.944 -9.544 -16.251 1.00 88.38 84 VAL A C 1
ATOM 683 O O . VAL A 1 84 ? 16.131 -10.240 -15.634 1.00 88.38 84 VAL A O 1
ATOM 686 N N . ARG A 1 85 ? 16.966 -9.497 -17.589 1.00 92.19 85 ARG A N 1
ATOM 687 C CA . ARG A 1 85 ? 16.062 -10.301 -18.428 1.00 92.19 85 ARG A CA 1
ATOM 688 C C . ARG A 1 85 ? 16.273 -11.793 -18.191 1.00 92.19 85 ARG A C 1
ATOM 690 O O . ARG A 1 85 ? 15.304 -12.505 -17.929 1.00 92.19 85 ARG A O 1
ATOM 697 N N . GLY A 1 86 ? 17.524 -12.254 -18.209 1.00 89.31 86 GLY A N 1
ATOM 698 C CA . GLY A 1 86 ? 17.872 -13.649 -17.936 1.00 89.31 86 GLY A CA 1
ATOM 699 C C . GLY A 1 86 ? 17.413 -14.109 -16.550 1.00 89.31 86 GLY A C 1
ATOM 700 O O . GLY A 1 86 ? 16.840 -15.194 -16.410 1.00 89.31 86 GLY A O 1
ATOM 701 N N . LEU A 1 87 ? 17.587 -13.261 -15.532 1.00 86.50 87 LEU A N 1
ATOM 702 C CA . LEU A 1 87 ? 17.139 -13.538 -14.171 1.00 86.50 87 LEU A CA 1
ATOM 703 C C . LEU A 1 87 ? 15.613 -13.674 -14.100 1.00 86.50 87 LEU A C 1
ATOM 705 O O . LEU A 1 87 ? 15.120 -14.681 -13.598 1.00 86.50 87 LEU A O 1
ATOM 709 N N . LEU A 1 88 ? 14.857 -12.721 -14.647 1.00 89.00 88 LEU A N 1
ATOM 710 C CA . LEU A 1 88 ? 13.389 -12.763 -14.660 1.00 89.00 88 LEU A CA 1
ATOM 711 C C . LEU A 1 88 ? 12.856 -13.989 -15.421 1.00 89.00 88 LEU A C 1
ATOM 713 O O . LEU A 1 88 ? 11.960 -14.676 -14.922 1.00 89.00 88 LEU A O 1
ATOM 717 N N . THR A 1 89 ? 13.466 -14.329 -16.562 1.00 92.06 89 THR A N 1
ATOM 718 C CA . THR A 1 89 ? 13.158 -15.555 -17.315 1.00 92.06 89 THR A CA 1
ATOM 719 C C . THR A 1 89 ? 13.388 -16.812 -16.474 1.00 92.06 89 THR A C 1
ATOM 721 O O . THR A 1 89 ? 12.539 -17.704 -16.468 1.00 92.06 89 THR A O 1
ATOM 724 N N . SER A 1 90 ? 14.474 -16.875 -15.693 1.00 87.75 90 SER A N 1
ATOM 725 C CA . SER A 1 90 ? 14.764 -18.029 -14.826 1.00 87.75 90 SER A CA 1
ATOM 726 C C . SER A 1 90 ? 13.708 -18.274 -13.734 1.00 87.75 90 SER A C 1
ATOM 728 O O . SER A 1 90 ? 13.546 -19.408 -13.289 1.00 87.75 90 SER A O 1
ATOM 730 N N . TYR A 1 91 ? 12.939 -17.244 -13.356 1.00 82.19 91 TYR A N 1
ATOM 731 C CA . TYR A 1 91 ? 11.831 -17.325 -12.392 1.00 82.19 91 TYR A CA 1
ATOM 732 C C . TYR A 1 91 ? 10.442 -17.385 -13.051 1.00 82.19 91 TYR A C 1
ATOM 734 O O . TYR A 1 91 ? 9.416 -17.296 -12.371 1.00 82.19 91 TYR A O 1
ATOM 742 N N . GLY A 1 92 ? 10.385 -17.581 -14.372 1.00 83.81 92 GLY A N 1
ATOM 743 C CA . GLY A 1 92 ? 9.139 -17.790 -15.112 1.00 83.81 92 GLY A CA 1
ATOM 744 C C . GLY A 1 92 ? 8.381 -16.510 -15.471 1.00 83.81 92 GLY A C 1
ATOM 745 O O . GLY A 1 92 ? 7.188 -16.581 -15.775 1.00 83.81 92 GLY A O 1
ATOM 746 N N . PHE A 1 93 ? 9.046 -15.352 -15.438 1.00 88.88 93 PHE A N 1
ATOM 747 C CA . PHE A 1 93 ? 8.535 -14.111 -16.021 1.00 88.88 93 PHE A CA 1
ATOM 748 C C . PHE A 1 93 ? 8.971 -13.983 -17.490 1.00 88.88 93 PHE A C 1
ATOM 750 O O . PHE A 1 93 ? 9.984 -14.558 -17.882 1.00 88.88 93 PHE A O 1
ATOM 757 N N . PRO A 1 94 ? 8.241 -13.230 -18.332 1.00 91.25 94 PRO A N 1
ATOM 758 C CA . PRO A 1 94 ? 8.589 -13.055 -19.742 1.00 91.25 94 PRO A CA 1
ATOM 759 C C . PRO A 1 94 ? 9.734 -12.036 -19.913 1.00 91.25 94 PRO A C 1
ATOM 761 O O . PRO A 1 94 ? 9.509 -10.914 -20.369 1.00 91.25 94 PRO A O 1
ATOM 764 N N . GLY A 1 95 ? 10.960 -12.417 -19.534 1.00 88.94 95 GLY A N 1
ATOM 765 C CA . GLY A 1 95 ? 12.138 -11.539 -19.519 1.00 88.94 95 GLY A CA 1
ATOM 766 C C . GLY A 1 95 ? 12.415 -10.829 -20.844 1.00 88.94 95 GLY A C 1
ATOM 767 O O . GLY A 1 95 ? 12.775 -9.658 -20.837 1.00 88.94 95 GLY A O 1
ATOM 768 N N . ASP A 1 96 ? 12.159 -11.476 -21.980 1.00 88.88 96 ASP A N 1
ATOM 769 C CA . ASP A 1 96 ? 12.405 -10.889 -23.306 1.00 88.88 96 ASP A CA 1
ATOM 770 C C . ASP A 1 96 ? 11.374 -9.823 -23.707 1.00 88.88 96 ASP A C 1
ATOM 772 O O . ASP A 1 96 ? 11.672 -8.939 -24.503 1.00 88.88 96 ASP A O 1
ATOM 776 N N . ASN A 1 97 ? 10.164 -9.877 -23.140 1.00 89.06 97 ASN A N 1
ATOM 777 C CA . ASN A 1 97 ? 9.031 -9.054 -23.579 1.00 89.06 97 ASN A CA 1
ATOM 778 C C . ASN A 1 97 ? 8.588 -8.013 -22.545 1.00 89.06 97 ASN A C 1
ATOM 780 O O . ASN A 1 97 ? 7.718 -7.192 -22.839 1.00 89.06 97 ASN A O 1
ATOM 784 N N . LEU A 1 98 ? 9.145 -8.042 -21.331 1.00 93.25 98 LEU A N 1
ATOM 785 C CA . LEU A 1 98 ? 8.789 -7.074 -20.300 1.00 93.25 98 LEU A CA 1
ATOM 786 C C . LEU A 1 98 ? 9.455 -5.705 -20.542 1.00 93.25 98 LEU A C 1
ATOM 788 O O . LEU A 1 98 ? 10.578 -5.649 -21.067 1.00 93.25 98 LEU A O 1
ATOM 792 N N . PRO A 1 99 ? 8.800 -4.595 -20.150 1.00 96.00 99 PRO A N 1
ATOM 793 C CA . PRO A 1 99 ? 9.372 -3.262 -20.276 1.00 96.00 99 PRO A CA 1
ATOM 794 C C . PRO A 1 99 ? 10.501 -3.043 -19.265 1.00 96.00 99 PRO A C 1
ATOM 796 O O . PRO A 1 99 ? 10.326 -3.268 -18.063 1.00 96.00 99 PRO A O 1
ATOM 799 N N . ILE A 1 100 ? 11.634 -2.545 -19.759 1.00 94.69 100 ILE A N 1
ATOM 800 C CA . ILE A 1 100 ? 12.760 -2.074 -18.951 1.00 94.69 100 ILE A CA 1
ATOM 801 C C . ILE A 1 100 ? 13.006 -0.609 -19.305 1.00 94.69 100 ILE A C 1
ATOM 803 O O . ILE A 1 100 ? 13.219 -0.275 -20.468 1.00 94.69 100 ILE A O 1
ATOM 807 N N . ILE A 1 101 ? 12.935 0.270 -18.309 1.00 95.12 101 ILE A N 1
ATOM 808 C CA . ILE A 1 101 ? 13.097 1.714 -18.471 1.00 95.12 101 ILE A CA 1
ATOM 809 C C . ILE A 1 101 ? 14.393 2.128 -17.780 1.00 95.12 101 ILE A C 1
ATOM 811 O O . ILE A 1 101 ? 14.584 1.833 -16.605 1.00 95.12 101 ILE A O 1
ATOM 815 N N . LYS A 1 102 ? 15.273 2.820 -18.504 1.00 92.56 102 LYS A N 1
ATOM 816 C CA . LYS A 1 102 ? 16.530 3.379 -17.985 1.00 92.56 102 LYS A CA 1
ATOM 817 C C . LYS A 1 102 ? 16.307 4.821 -17.530 1.00 92.56 102 LYS A C 1
ATOM 819 O O . LYS A 1 102 ? 15.650 5.584 -18.244 1.00 92.56 102 LYS A O 1
ATOM 824 N N . GLY A 1 103 ? 16.837 5.191 -16.365 1.00 91.94 103 GLY A N 1
ATOM 825 C CA . GLY A 1 103 ? 16.689 6.544 -15.831 1.00 91.94 103 GLY A CA 1
ATOM 826 C C . GLY A 1 103 ? 17.416 6.806 -14.511 1.00 91.94 103 GLY A C 1
ATOM 827 O O . GLY A 1 103 ? 18.205 5.998 -14.019 1.00 91.94 103 GLY A O 1
ATOM 828 N N . SER A 1 104 ? 17.136 7.969 -13.930 1.00 91.50 104 SER A N 1
ATOM 829 C CA . SER A 1 104 ? 17.662 8.444 -12.658 1.00 91.50 104 SER A CA 1
ATOM 830 C C . SER A 1 104 ? 16.563 9.121 -11.850 1.00 91.50 104 SER A C 1
ATOM 832 O O . SER A 1 104 ? 16.197 10.271 -12.086 1.00 91.50 104 SER A O 1
ATOM 834 N N . ALA A 1 105 ? 16.063 8.419 -10.834 1.00 89.06 105 ALA A N 1
ATOM 835 C CA . ALA A 1 105 ? 15.108 9.002 -9.892 1.00 89.06 105 ALA A CA 1
ATOM 836 C C . ALA A 1 105 ? 15.736 10.160 -9.094 1.00 89.06 105 ALA A C 1
ATOM 838 O O . ALA A 1 105 ? 15.042 11.087 -8.688 1.00 89.06 105 ALA A O 1
ATOM 839 N N . LYS A 1 106 ? 17.060 10.122 -8.890 1.00 89.00 106 LYS A N 1
ATOM 840 C CA . LYS A 1 106 ? 17.804 11.158 -8.170 1.00 89.00 106 LYS A CA 1
ATOM 841 C C . LYS A 1 106 ? 17.766 12.494 -8.916 1.00 89.00 106 LYS A C 1
ATOM 843 O O . LYS A 1 106 ? 17.473 13.503 -8.287 1.00 89.00 106 LYS A O 1
ATOM 848 N N . GLN A 1 107 ? 17.992 12.489 -10.234 1.00 85.94 107 GLN A N 1
ATOM 849 C CA . GLN A 1 107 ? 17.918 13.714 -11.042 1.00 85.94 107 GLN A CA 1
ATOM 850 C C . GLN A 1 107 ? 16.553 14.399 -10.917 1.00 85.94 107 GLN A C 1
ATOM 852 O O . GLN A 1 107 ? 16.499 15.607 -10.718 1.00 85.94 107 GLN A O 1
ATOM 857 N N . VAL A 1 108 ? 15.462 13.627 -10.935 1.00 85.38 108 VAL A N 1
ATOM 858 C CA . VAL A 1 108 ? 14.100 14.167 -10.767 1.00 85.38 108 VAL A CA 1
ATOM 859 C C . VAL A 1 108 ? 13.912 14.813 -9.393 1.00 85.38 108 VAL A C 1
ATOM 861 O O . VAL A 1 108 ? 13.316 15.881 -9.282 1.00 85.38 108 VAL A O 1
ATOM 864 N N . LEU A 1 109 ? 14.431 14.177 -8.340 1.00 86.00 109 LEU A N 1
ATOM 865 C CA . LEU A 1 109 ? 14.315 14.681 -6.971 1.00 86.00 109 LEU A CA 1
ATOM 866 C C . LEU A 1 109 ? 15.169 15.932 -6.715 1.00 86.00 109 LEU A C 1
ATOM 868 O O . LEU A 1 109 ? 14.784 16.765 -5.899 1.00 86.00 109 LEU A O 1
ATOM 872 N N . GLU A 1 110 ? 16.320 16.065 -7.379 1.00 82.88 110 GLU A N 1
ATOM 873 C CA . GLU A 1 110 ? 17.264 17.171 -7.167 1.00 82.88 110 GLU A CA 1
ATOM 874 C C . GLU A 1 110 ? 17.055 18.359 -8.122 1.00 82.88 110 GLU A C 1
ATOM 876 O O . GLU A 1 1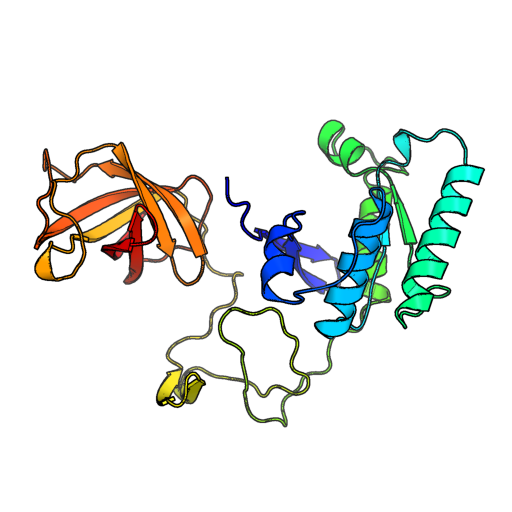10 ? 17.344 19.494 -7.742 1.00 82.88 110 GLU A O 1
ATOM 881 N N . GLY A 1 111 ? 16.567 18.120 -9.344 1.00 65.94 111 GLY A N 1
ATOM 882 C CA . GLY A 1 111 ? 16.475 19.120 -10.417 1.00 65.94 111 GLY A CA 1
ATOM 883 C C . GLY A 1 111 ? 15.077 19.690 -10.684 1.00 65.94 111 GLY A C 1
ATOM 884 O O . GLY A 1 111 ? 14.965 20.716 -11.354 1.00 65.94 111 GLY A O 1
ATOM 885 N N . GLY A 1 112 ? 14.013 19.079 -10.150 1.00 61.62 112 GLY A N 1
ATOM 886 C CA . GLY A 1 112 ? 12.639 19.381 -10.573 1.00 61.62 112 GLY A CA 1
ATOM 887 C C . GLY A 1 112 ? 12.334 18.858 -11.987 1.00 61.62 112 GLY A C 1
ATOM 888 O O . GLY A 1 112 ? 13.140 18.144 -12.576 1.00 61.62 112 GLY A O 1
ATOM 889 N N . SER A 1 113 ? 11.148 19.171 -12.520 1.00 59.84 113 SER A N 1
ATOM 890 C CA . SER A 1 113 ? 10.675 18.759 -13.854 1.00 59.84 113 SER A CA 1
ATOM 891 C C . SER A 1 113 ? 11.395 19.519 -14.978 1.00 59.84 113 SER A C 1
ATOM 893 O O . SER A 1 113 ? 10.877 20.471 -15.565 1.00 59.84 113 SER A O 1
ATOM 895 N N . ASP A 1 114 ? 12.651 19.143 -15.212 1.00 66.31 114 ASP A N 1
ATOM 896 C CA . ASP A 1 114 ? 13.558 19.755 -16.183 1.00 66.31 114 ASP A CA 1
ATOM 897 C C . ASP A 1 114 ? 13.498 19.116 -17.584 1.00 66.31 114 ASP A C 1
ATOM 899 O O . ASP A 1 114 ? 14.282 19.487 -18.461 1.00 66.31 114 ASP A O 1
ATOM 903 N N . GLY A 1 115 ? 12.578 18.176 -17.833 1.00 76.25 115 GLY A N 1
ATOM 904 C CA . GLY A 1 115 ? 12.494 17.460 -19.107 1.00 76.25 115 GLY A CA 1
ATOM 905 C C . GLY A 1 115 ? 13.715 16.580 -19.416 1.00 76.25 115 GLY A C 1
ATOM 906 O O . GLY A 1 115 ? 13.934 16.233 -20.578 1.00 76.25 115 GLY A O 1
ATOM 907 N N . SER A 1 116 ? 14.539 16.226 -18.417 1.00 86.00 116 SER A N 1
ATOM 908 C CA . SER A 1 116 ? 15.692 15.336 -18.608 1.00 86.00 116 SER A CA 1
ATOM 909 C C . SER A 1 116 ? 15.270 13.971 -19.167 1.00 86.00 116 SER A C 1
ATOM 911 O O . SER A 1 116 ? 14.340 13.331 -18.664 1.00 86.00 116 SER A O 1
ATOM 913 N N . GLU A 1 117 ? 16.016 13.478 -20.164 1.00 88.25 117 GLU A N 1
ATOM 914 C CA . GLU A 1 117 ? 15.798 12.154 -20.762 1.00 88.25 117 GLU A CA 1
ATOM 915 C C . GLU A 1 117 ? 15.948 11.012 -19.757 1.00 88.25 117 GLU A C 1
ATOM 917 O O . GLU A 1 117 ? 15.201 10.034 -19.817 1.00 88.25 117 GLU A O 1
ATOM 922 N N . LEU A 1 118 ? 16.898 11.130 -18.826 1.00 88.25 118 LEU A N 1
ATOM 923 C CA . LEU A 1 118 ? 17.084 10.161 -17.746 1.00 88.25 118 LEU A CA 1
ATOM 924 C C . LEU A 1 118 ? 16.219 10.496 -16.527 1.00 88.25 118 LEU A C 1
ATOM 926 O O . LEU A 1 118 ? 15.921 9.598 -15.745 1.00 88.25 118 LEU A O 1
ATOM 930 N N . GLY A 1 119 ? 15.807 11.752 -16.365 1.00 89.25 119 GLY A N 1
ATOM 931 C CA . GLY A 1 119 ? 14.946 12.209 -15.282 1.00 89.25 119 GLY A CA 1
ATOM 932 C C . GLY A 1 119 ? 13.458 12.079 -15.617 1.00 89.25 119 GLY A C 1
ATOM 933 O O . GLY A 1 119 ? 12.903 10.979 -15.658 1.00 89.25 119 GLY A O 1
ATOM 934 N N . GLU A 1 120 ? 12.794 13.219 -15.813 1.00 89.75 120 GLU A N 1
ATOM 935 C CA . GLU A 1 120 ? 11.337 13.320 -15.955 1.00 89.75 120 GLU A CA 1
ATOM 936 C C . GLU A 1 120 ? 10.779 12.432 -17.076 1.00 89.75 120 GLU A C 1
ATOM 938 O O . GLU A 1 120 ? 9.831 11.673 -16.851 1.00 89.75 120 GLU A O 1
ATOM 943 N N . HIS A 1 121 ? 11.399 12.442 -18.260 1.00 91.88 121 HIS A N 1
ATOM 944 C CA . HIS A 1 121 ? 10.929 11.628 -19.382 1.00 91.88 121 HIS A CA 1
ATOM 945 C C . HIS A 1 121 ? 11.025 10.127 -19.085 1.00 91.88 121 HIS A C 1
ATOM 947 O O . HIS A 1 121 ? 10.163 9.359 -19.516 1.00 91.88 121 HIS A O 1
ATOM 953 N N . ALA A 1 122 ? 12.019 9.683 -18.309 1.00 93.31 122 ALA A N 1
ATOM 954 C CA . ALA A 1 122 ? 12.115 8.287 -17.897 1.00 93.31 122 ALA A CA 1
ATOM 955 C C . ALA A 1 122 ? 10.967 7.887 -16.958 1.00 93.31 122 ALA A C 1
ATOM 957 O O . ALA A 1 122 ? 10.405 6.802 -17.115 1.00 93.31 122 ALA A O 1
ATOM 958 N N . ILE A 1 123 ? 10.567 8.760 -16.029 1.00 92.88 123 ILE A N 1
ATOM 959 C CA . ILE A 1 123 ? 9.424 8.504 -15.140 1.00 92.88 123 ILE A CA 1
ATOM 960 C C . ILE A 1 123 ? 8.106 8.490 -15.924 1.00 92.88 123 ILE A C 1
ATOM 962 O O . ILE A 1 123 ? 7.281 7.602 -15.710 1.00 92.88 123 ILE A O 1
ATOM 966 N N . ILE A 1 124 ? 7.929 9.395 -16.891 1.00 92.44 124 ILE A N 1
ATOM 967 C CA . ILE A 1 124 ? 6.757 9.386 -17.782 1.00 92.44 124 ILE A CA 1
ATOM 968 C C . ILE A 1 124 ? 6.692 8.066 -18.564 1.00 92.44 124 ILE A C 1
ATOM 970 O O . ILE A 1 124 ? 5.666 7.383 -18.536 1.00 92.44 124 ILE A O 1
ATOM 974 N N . ARG A 1 125 ? 7.805 7.636 -19.179 1.00 95.00 125 ARG A N 1
ATOM 975 C CA . ARG A 1 125 ? 7.888 6.341 -19.880 1.00 95.00 125 ARG A CA 1
ATOM 976 C C . ARG A 1 125 ? 7.590 5.158 -18.959 1.00 95.00 125 ARG A C 1
ATOM 978 O O . ARG A 1 125 ? 6.944 4.206 -19.393 1.00 95.00 125 ARG A O 1
ATOM 985 N N . LEU A 1 126 ? 8.027 5.211 -17.698 1.00 95.31 126 LEU A N 1
ATOM 986 C CA . LEU A 1 126 ? 7.716 4.186 -16.701 1.00 95.31 126 LEU A CA 1
ATOM 987 C C . LEU A 1 126 ? 6.206 4.105 -16.442 1.00 95.31 126 LEU A C 1
ATOM 989 O O . LEU A 1 126 ? 5.636 3.016 -16.505 1.00 95.31 126 LEU A O 1
ATOM 993 N N . VAL A 1 127 ? 5.540 5.237 -16.202 1.00 93.94 127 VAL A N 1
ATOM 994 C CA . VAL A 1 127 ? 4.088 5.277 -15.956 1.00 93.94 127 VAL A CA 1
ATOM 995 C C . VAL A 1 127 ? 3.294 4.836 -17.190 1.00 93.94 127 VAL A C 1
ATOM 997 O O . VAL A 1 127 ? 2.323 4.084 -17.065 1.00 93.94 127 VAL A O 1
ATOM 1000 N N . GLU A 1 128 ? 3.721 5.223 -18.393 1.00 93.75 128 GLU A N 1
ATOM 1001 C CA . GLU A 1 128 ? 3.130 4.722 -19.638 1.00 93.75 128 GLU A CA 1
ATOM 1002 C C . GLU A 1 128 ? 3.288 3.205 -19.787 1.00 93.75 128 GLU A C 1
ATOM 1004 O O . GLU A 1 128 ? 2.338 2.515 -20.168 1.00 93.75 128 GLU A O 1
ATOM 1009 N N . ALA A 1 129 ? 4.472 2.671 -19.475 1.00 94.62 129 ALA A N 1
ATOM 1010 C CA . ALA A 1 129 ? 4.739 1.241 -19.537 1.00 94.62 129 ALA A CA 1
ATOM 1011 C C . ALA A 1 129 ? 3.858 0.461 -18.555 1.00 94.62 129 ALA A C 1
ATOM 1013 O O . ALA A 1 129 ? 3.293 -0.560 -18.943 1.00 94.62 129 ALA A O 1
ATOM 1014 N N . LEU A 1 130 ? 3.658 0.964 -17.329 1.00 93.19 130 LEU A N 1
ATOM 1015 C CA . LEU A 1 130 ? 2.701 0.387 -16.376 1.00 93.19 130 LEU A CA 1
ATOM 1016 C C . LEU A 1 130 ? 1.288 0.325 -16.975 1.00 93.19 130 LEU A C 1
ATOM 1018 O O . LEU A 1 130 ? 0.629 -0.713 -16.911 1.00 93.19 130 LEU A O 1
ATOM 1022 N N . GLY A 1 131 ? 0.840 1.417 -17.601 1.00 90.88 131 GLY A N 1
ATOM 1023 C CA . GLY A 1 131 ? -0.481 1.511 -18.222 1.00 90.88 131 GLY A CA 1
ATOM 1024 C C . GLY A 1 131 ? -0.673 0.600 -19.438 1.00 90.88 131 GLY A C 1
ATOM 1025 O O . GLY A 1 131 ? -1.774 0.102 -19.658 1.00 90.88 131 GLY A O 1
ATOM 1026 N N . ARG A 1 132 ? 0.375 0.357 -20.230 1.00 91.56 132 ARG A N 1
ATOM 1027 C CA . ARG A 1 132 ? 0.303 -0.502 -21.426 1.00 91.56 132 ARG A CA 1
ATOM 1028 C C . ARG A 1 132 ? 0.503 -1.982 -21.107 1.00 91.56 132 ARG A C 1
ATOM 1030 O O . ARG A 1 132 ? -0.182 -2.819 -21.684 1.00 91.56 132 ARG A O 1
ATOM 1037 N N . TYR A 1 133 ? 1.445 -2.299 -20.224 1.00 93.00 133 TYR A N 1
ATOM 1038 C CA . TYR A 1 133 ? 1.901 -3.669 -19.998 1.00 93.00 133 TYR A CA 1
ATOM 1039 C C . TYR A 1 133 ? 1.068 -4.421 -18.962 1.00 93.00 133 TYR A C 1
ATOM 1041 O O . TYR A 1 133 ? 0.778 -5.602 -19.139 1.00 93.00 133 TYR A O 1
ATOM 1049 N N . ILE A 1 134 ? 0.657 -3.748 -17.885 1.00 90.75 134 ILE A N 1
ATOM 1050 C CA . ILE A 1 134 ? -0.174 -4.370 -16.855 1.00 90.75 134 ILE A CA 1
ATOM 1051 C C . ILE A 1 134 ? -1.631 -4.263 -17.324 1.00 90.75 134 ILE A C 1
ATOM 1053 O O . ILE A 1 134 ? -2.109 -3.148 -17.546 1.00 90.75 134 ILE A O 1
ATOM 1057 N N . PRO A 1 135 ? -2.378 -5.360 -17.513 1.00 88.56 135 PRO A N 1
ATOM 1058 C CA . PRO A 1 135 ? -3.786 -5.271 -17.880 1.00 88.56 135 PRO A CA 1
ATOM 1059 C C . PRO A 1 135 ? -4.615 -4.744 -16.707 1.00 88.56 135 PRO A C 1
ATOM 1061 O O . PRO A 1 135 ? -4.302 -4.992 -15.542 1.00 88.56 135 PRO A O 1
ATOM 1064 N N . VAL A 1 136 ? -5.709 -4.042 -17.010 1.00 81.88 136 VAL A N 1
ATOM 1065 C CA . VAL A 1 136 ? -6.724 -3.755 -15.990 1.00 81.88 136 VAL A CA 1
ATOM 1066 C C . VAL A 1 136 ? -7.387 -5.085 -15.623 1.00 81.88 136 VAL A C 1
ATOM 1068 O O . VAL A 1 136 ? -7.851 -5.780 -16.533 1.00 81.88 136 VAL A O 1
ATOM 1071 N N . PRO A 1 137 ? -7.431 -5.471 -14.335 1.00 72.00 137 PRO A N 1
ATOM 1072 C CA . PRO A 1 137 ? -8.121 -6.684 -13.924 1.00 72.00 137 PRO A CA 1
ATOM 1073 C C . PRO A 1 137 ? -9.576 -6.645 -14.391 1.00 72.00 137 PRO A C 1
ATOM 1075 O O . PRO A 1 137 ? -10.267 -5.642 -14.198 1.00 72.00 137 PRO A O 1
ATOM 1078 N N . ALA A 1 138 ? -10.049 -7.732 -15.002 1.00 70.56 138 ALA A N 1
ATOM 1079 C CA . ALA A 1 138 ? -11.464 -7.853 -15.322 1.00 70.56 138 ALA A CA 1
ATOM 1080 C C . ALA A 1 138 ? -12.281 -7.799 -14.015 1.00 70.56 138 ALA A C 1
ATOM 1082 O O . ALA A 1 138 ? -11.872 -8.425 -13.028 1.00 70.56 138 ALA A O 1
ATOM 1083 N N . PRO A 1 139 ? -13.417 -7.079 -13.976 1.00 64.94 139 PRO A N 1
ATOM 1084 C CA . PRO A 1 139 ? -14.294 -7.085 -12.815 1.00 64.94 139 PRO A CA 1
ATOM 1085 C C . PRO A 1 139 ? -14.686 -8.521 -12.470 1.00 64.94 139 PRO A C 1
ATOM 1087 O O . PRO A 1 139 ? -15.257 -9.237 -13.289 1.00 64.94 139 PRO A O 1
ATOM 1090 N N . THR A 1 140 ? -14.371 -8.947 -11.253 1.00 61.44 140 THR A N 1
ATOM 1091 C CA . THR A 1 140 ? -14.755 -10.259 -10.736 1.00 61.44 140 THR A CA 1
ATOM 1092 C C . THR A 1 140 ? -16.053 -10.066 -9.957 1.00 61.44 140 THR A C 1
ATOM 1094 O O . THR A 1 140 ? -16.064 -9.791 -8.771 1.00 61.44 140 THR A O 1
ATOM 1097 N N . VAL A 1 141 ? -17.186 -10.069 -10.660 1.00 63.78 141 VAL A N 1
ATOM 1098 C CA . VAL A 1 141 ? -18.508 -9.844 -10.035 1.00 63.78 141 VAL A CA 1
ATOM 1099 C C . VAL A 1 141 ? -19.242 -11.140 -9.695 1.00 63.78 141 VAL A C 1
ATOM 1101 O O . VAL A 1 141 ? -20.129 -11.116 -8.848 1.00 63.78 141 VAL A O 1
ATOM 1104 N N . ASP A 1 142 ? -18.825 -12.269 -10.272 1.00 67.94 142 ASP A N 1
ATOM 1105 C CA . ASP A 1 142 ? -19.556 -13.543 -10.181 1.00 67.94 142 ASP A CA 1
ATOM 1106 C C . ASP A 1 142 ? -18.968 -14.539 -9.167 1.00 67.94 142 ASP A C 1
ATOM 1108 O O . ASP A 1 142 ? -19.347 -15.710 -9.137 1.00 67.94 142 ASP A O 1
ATOM 1112 N N . HIS A 1 143 ? -18.035 -14.098 -8.324 1.00 73.81 143 HIS A N 1
ATOM 1113 C CA . HIS A 1 143 ? -17.421 -14.946 -7.303 1.00 73.81 143 HIS A CA 1
ATOM 1114 C C . HIS A 1 143 ? -17.879 -14.557 -5.891 1.00 73.81 143 HIS A C 1
ATOM 1116 O O . HIS A 1 143 ? -18.312 -13.427 -5.680 1.00 73.81 143 HIS A O 1
ATOM 1122 N N . PRO A 1 144 ? -17.783 -15.456 -4.894 1.00 81.69 144 PRO A N 1
ATOM 1123 C CA . PRO A 1 144 ? -17.968 -15.088 -3.492 1.00 81.69 144 PRO A CA 1
ATOM 1124 C C . PRO A 1 144 ? -16.954 -14.026 -3.048 1.00 81.69 144 PRO A C 1
ATOM 1126 O O . PRO A 1 144 ? -15.785 -14.073 -3.441 1.00 81.69 144 PRO A O 1
ATOM 1129 N N . PHE A 1 145 ? -17.379 -13.067 -2.220 1.00 85.12 145 PHE A N 1
ATOM 1130 C CA . PHE A 1 145 ? -16.457 -12.097 -1.629 1.00 85.12 145 PHE A CA 1
ATOM 1131 C C . PHE A 1 145 ? -15.434 -12.810 -0.735 1.00 85.12 145 PHE A C 1
ATOM 1133 O O . PHE A 1 145 ? -15.792 -13.621 0.116 1.00 85.12 145 PHE A O 1
ATOM 1140 N N . LEU A 1 146 ? -14.156 -12.487 -0.929 1.00 81.88 146 LEU A N 1
ATOM 1141 C CA . LEU A 1 146 ? -13.053 -12.986 -0.119 1.00 81.88 146 LEU A CA 1
ATOM 1142 C C . LEU A 1 146 ? -11.991 -11.896 -0.030 1.00 81.88 146 LEU A C 1
ATOM 1144 O O . LEU A 1 146 ? -11.531 -11.400 -1.051 1.00 81.88 146 LEU A O 1
ATOM 1148 N N . MET A 1 147 ? -11.578 -11.527 1.176 1.00 81.19 147 MET A N 1
ATOM 1149 C CA . MET A 1 147 ? -10.544 -10.518 1.387 1.00 81.19 147 MET A CA 1
ATOM 1150 C C . MET A 1 147 ? -9.644 -10.963 2.542 1.00 81.19 147 MET A C 1
ATOM 1152 O O . MET A 1 147 ? -10.127 -11.040 3.670 1.00 81.19 147 MET A O 1
ATOM 1156 N N . PRO A 1 148 ? -8.359 -11.272 2.289 1.00 70.00 148 PRO A N 1
ATOM 1157 C CA . PRO A 1 148 ? -7.359 -11.405 3.333 1.00 70.00 148 PRO A CA 1
ATOM 1158 C C . PRO A 1 148 ? -7.333 -10.131 4.170 1.00 70.00 148 PRO A C 1
ATOM 1160 O O . PRO A 1 148 ? -7.354 -9.022 3.632 1.00 70.00 148 PRO A O 1
ATOM 1163 N N . VAL A 1 149 ? -7.313 -10.301 5.486 1.00 71.81 149 VAL A N 1
ATOM 1164 C CA . VAL A 1 149 ? -7.056 -9.199 6.407 1.00 71.81 149 VAL A CA 1
ATOM 1165 C C . VAL A 1 149 ? -5.568 -8.866 6.280 1.00 71.81 149 VAL A C 1
ATOM 1167 O O . VAL A 1 149 ? -4.746 -9.771 6.379 1.00 71.81 149 VAL A O 1
ATOM 1170 N N . GLU A 1 150 ? -5.251 -7.593 6.029 1.00 60.06 150 GLU A N 1
ATOM 1171 C CA . GLU A 1 150 ? -3.892 -7.014 5.986 1.00 60.06 150 GLU A CA 1
ATOM 1172 C C . GLU A 1 150 ? -3.038 -7.286 4.731 1.00 60.06 150 GLU A C 1
ATOM 1174 O O . GLU A 1 150 ? -2.333 -6.379 4.297 1.00 60.06 150 GLU A O 1
ATOM 1179 N N . ASP A 1 151 ? -3.107 -8.465 4.107 1.00 47.50 151 ASP A N 1
ATOM 1180 C CA . ASP A 1 151 ? -2.032 -8.869 3.183 1.00 47.50 151 ASP A CA 1
ATOM 1181 C C . ASP A 1 151 ? -2.289 -8.635 1.673 1.00 47.50 151 ASP A C 1
ATOM 1183 O O . ASP A 1 151 ? -3.414 -8.705 1.164 1.00 47.50 151 ASP A O 1
ATOM 1187 N N . VAL A 1 152 ? -1.193 -8.412 0.935 1.00 39.91 152 VAL A N 1
ATOM 1188 C CA . VAL A 1 152 ? -1.101 -8.066 -0.500 1.00 39.91 152 VAL A CA 1
ATOM 1189 C C . VAL A 1 152 ? -1.266 -9.293 -1.407 1.00 39.91 152 VAL A C 1
ATOM 1191 O O . VAL A 1 152 ? -1.109 -9.211 -2.626 1.00 39.91 152 VAL A O 1
ATOM 1194 N N . PHE A 1 153 ? -1.634 -10.452 -0.856 1.00 42.62 153 PHE A N 1
ATOM 1195 C CA . PHE A 1 153 ? -1.938 -11.615 -1.680 1.00 42.62 153 PHE A CA 1
ATOM 1196 C C . PHE A 1 153 ? -3.125 -11.312 -2.588 1.00 42.62 153 PHE A C 1
ATOM 1198 O O . PHE A 1 153 ? -4.273 -11.184 -2.150 1.00 42.62 153 PHE A O 1
ATOM 1205 N N . SER A 1 154 ? -2.849 -11.229 -3.886 1.00 44.97 154 SER A N 1
ATOM 1206 C CA . SER A 1 154 ? -3.888 -11.235 -4.901 1.00 44.97 154 SER A CA 1
ATOM 1207 C C . SER A 1 154 ? -4.519 -12.622 -4.898 1.00 44.97 154 SER A C 1
ATOM 1209 O O . SER A 1 154 ? -3.885 -13.605 -5.273 1.00 44.97 154 SER A O 1
ATOM 1211 N N . VAL A 1 155 ? -5.768 -12.713 -4.439 1.00 53.44 155 VAL A N 1
ATOM 1212 C CA . VAL A 1 155 ? -6.559 -13.936 -4.609 1.00 53.44 155 VAL A CA 1
ATOM 1213 C C . VAL A 1 155 ? -7.415 -13.706 -5.851 1.00 53.44 155 VAL A C 1
ATOM 1215 O O . VAL A 1 155 ? -8.245 -12.793 -5.817 1.00 53.44 155 VAL A O 1
ATOM 1218 N N . PRO A 1 156 ? -7.203 -14.449 -6.951 1.00 52.78 156 PRO A N 1
ATOM 1219 C CA . PRO A 1 156 ? -8.010 -14.302 -8.157 1.00 52.78 156 PRO A CA 1
ATOM 1220 C C . PRO A 1 156 ? -9.488 -14.575 -7.863 1.00 52.78 156 PRO A C 1
ATOM 1222 O O . PRO A 1 156 ? -9.803 -15.475 -7.087 1.00 52.78 156 PRO A O 1
ATOM 1225 N N . GLY A 1 157 ? -10.393 -13.843 -8.519 1.00 54.53 157 GLY A N 1
ATOM 1226 C CA . GLY A 1 157 ? -11.825 -14.151 -8.466 1.00 54.53 157 GLY A CA 1
ATOM 1227 C C . GLY A 1 157 ? -12.486 -13.814 -7.131 1.00 54.53 157 GLY A C 1
ATOM 1228 O O . GLY A 1 157 ? -13.101 -14.683 -6.525 1.00 54.53 157 GLY A O 1
ATOM 1229 N N . ARG A 1 158 ? -12.374 -12.568 -6.659 1.00 68.06 158 ARG A N 1
ATOM 1230 C CA . ARG A 1 158 ? -13.105 -12.110 -5.465 1.00 68.06 158 ARG A CA 1
ATOM 1231 C C . ARG A 1 158 ? -14.432 -11.514 -5.877 1.00 68.06 158 ARG A C 1
ATOM 1233 O O . ARG A 1 158 ? -14.470 -10.771 -6.840 1.00 68.06 158 ARG A O 1
ATOM 1240 N N . GLY A 1 159 ? -15.483 -11.791 -5.123 1.00 73.31 159 GLY A N 1
ATOM 1241 C CA . GLY A 1 159 ? -16.737 -11.056 -5.226 1.00 73.31 159 GLY A CA 1
ATOM 1242 C C . GLY A 1 159 ? -16.639 -9.613 -4.757 1.00 73.31 159 GLY A C 1
ATOM 1243 O O . GLY A 1 159 ? -15.614 -9.153 -4.254 1.00 73.31 159 GLY A O 1
ATOM 1244 N N . VAL A 1 160 ? -17.761 -8.914 -4.864 1.00 80.69 160 VAL A N 1
ATOM 1245 C CA . VAL A 1 160 ? -17.934 -7.547 -4.366 1.00 80.69 160 VAL A CA 1
ATOM 1246 C C . VAL A 1 160 ? -18.541 -7.593 -2.964 1.00 80.69 160 VAL A C 1
ATOM 1248 O O . VAL A 1 160 ? -19.487 -8.342 -2.743 1.00 80.69 160 VAL A O 1
ATOM 1251 N N . ILE A 1 161 ? -18.028 -6.768 -2.049 1.00 85.75 161 ILE A N 1
ATOM 1252 C CA . ILE A 1 161 ? -18.662 -6.472 -0.755 1.00 85.75 161 ILE A CA 1
ATOM 1253 C C . ILE A 1 161 ? -19.360 -5.117 -0.813 1.00 85.75 161 ILE A C 1
ATOM 1255 O O . ILE A 1 161 ? -18.842 -4.159 -1.397 1.00 85.75 161 ILE A O 1
ATOM 1259 N N . ARG A 1 162 ? -20.534 -5.026 -0.197 1.00 86.81 162 ARG A N 1
ATOM 1260 C CA . ARG A 1 162 ? -21.307 -3.798 -0.028 1.00 86.81 162 ARG A CA 1
ATOM 1261 C C . ARG A 1 162 ? -21.612 -3.568 1.444 1.00 86.81 162 ARG A C 1
ATOM 1263 O O . ARG A 1 162 ? -21.685 -4.494 2.247 1.00 86.81 162 ARG A O 1
ATOM 1270 N N . VAL A 1 163 ? -21.836 -2.304 1.787 1.00 86.44 163 VAL A N 1
ATOM 1271 C CA . VAL A 1 163 ? -22.352 -1.944 3.109 1.00 86.44 163 VAL A CA 1
ATOM 1272 C C . VAL A 1 163 ? -23.714 -2.611 3.308 1.00 86.44 163 VAL A C 1
ATOM 1274 O O . VAL A 1 163 ? -24.596 -2.491 2.459 1.00 86.44 163 VAL A O 1
ATOM 1277 N N . GLY A 1 164 ? -23.869 -3.299 4.433 1.00 86.50 164 GLY A N 1
ATOM 1278 C CA . GLY A 1 164 ? -25.032 -4.108 4.784 1.00 86.50 164 GLY A CA 1
ATOM 1279 C C . GLY A 1 164 ? -24.864 -5.604 4.514 1.00 86.50 164 GLY A C 1
ATOM 1280 O O . GLY A 1 164 ? -25.656 -6.378 5.045 1.00 86.50 164 GLY A O 1
ATOM 1281 N N . ASP A 1 165 ? -23.847 -6.027 3.756 1.00 91.94 165 ASP A N 1
ATOM 1282 C CA . ASP A 1 165 ? -23.621 -7.451 3.499 1.00 91.94 165 ASP A CA 1
ATOM 1283 C C . ASP A 1 165 ? -23.175 -8.171 4.782 1.00 91.94 165 ASP A C 1
ATOM 1285 O O . ASP A 1 165 ? -22.322 -7.680 5.532 1.00 91.94 165 ASP A O 1
ATOM 1289 N N . GLU A 1 166 ? -23.739 -9.355 5.036 1.00 93.25 166 GLU A N 1
ATOM 1290 C CA . GLU A 1 166 ? -23.212 -10.265 6.054 1.00 93.25 166 GLU A CA 1
ATOM 1291 C C . GLU A 1 166 ? -21.914 -10.905 5.560 1.00 93.25 166 GLU A C 1
ATOM 1293 O O . GLU A 1 166 ? -21.833 -11.395 4.432 1.00 93.25 166 GLU A O 1
ATOM 1298 N N . VAL A 1 167 ? -20.905 -10.929 6.426 1.00 91.00 167 VAL A N 1
ATOM 1299 C CA . VAL A 1 167 ? -19.603 -11.532 6.142 1.00 91.00 167 VAL A CA 1
ATOM 1300 C C . VAL A 1 167 ? -19.140 -12.388 7.310 1.00 91.00 167 VAL A C 1
ATOM 1302 O O . VAL A 1 167 ? -19.390 -12.079 8.477 1.00 91.00 167 VAL A O 1
ATOM 1305 N N . ASP A 1 168 ? -18.424 -13.457 6.982 1.00 91.06 168 ASP A N 1
ATOM 1306 C CA . ASP A 1 168 ? -17.765 -14.311 7.960 1.00 91.06 168 ASP A CA 1
ATOM 1307 C C . ASP A 1 168 ? -16.279 -13.933 8.035 1.00 91.06 168 ASP A C 1
ATOM 1309 O O . ASP A 1 168 ? -15.557 -13.972 7.037 1.00 91.06 168 ASP A O 1
ATOM 1313 N N . ILE A 1 169 ? -15.810 -13.574 9.229 1.00 86.12 169 ILE A N 1
ATOM 1314 C CA . ILE A 1 169 ? -14.385 -13.444 9.532 1.00 86.12 169 ILE A CA 1
ATOM 1315 C C . ILE A 1 169 ? -13.879 -14.848 9.864 1.00 86.12 169 ILE A C 1
ATOM 1317 O O . ILE A 1 169 ? -14.251 -15.421 10.892 1.00 86.12 169 ILE A O 1
ATOM 1321 N N . VAL A 1 170 ? -13.058 -15.408 8.976 1.00 80.56 170 VAL A N 1
ATOM 1322 C CA . VAL A 1 170 ? -12.564 -16.789 9.057 1.00 80.56 170 VAL A CA 1
ATOM 1323 C C . VAL A 1 170 ? -11.056 -16.785 9.284 1.00 80.56 170 VAL A C 1
ATOM 1325 O O . VAL A 1 170 ? -10.306 -16.230 8.485 1.00 80.56 170 VAL A O 1
ATOM 1328 N N . GLY A 1 171 ? -10.599 -17.430 10.357 1.00 77.88 171 GLY A N 1
ATOM 1329 C CA . GLY A 1 171 ? -9.176 -17.533 10.681 1.00 77.88 171 GLY A CA 1
ATOM 1330 C C . GLY A 1 171 ? -8.935 -18.144 12.058 1.00 77.88 171 GLY A C 1
ATOM 1331 O O . GLY A 1 171 ? -9.818 -18.137 12.911 1.00 77.88 171 GLY A O 1
ATOM 1332 N N . PHE A 1 172 ? -7.743 -18.707 12.279 1.00 75.75 172 PHE A N 1
ATOM 1333 C CA . PHE A 1 172 ? -7.320 -19.263 13.579 1.00 75.75 172 PHE A CA 1
ATOM 1334 C C . PHE A 1 172 ? -8.288 -20.297 14.194 1.00 75.75 172 PHE A C 1
ATOM 1336 O O . PHE A 1 172 ? -8.418 -20.398 15.411 1.00 75.75 172 PHE A O 1
ATOM 1343 N N . GLY A 1 173 ? -8.980 -21.075 13.352 1.00 79.25 173 GLY A N 1
ATOM 1344 C CA . GLY A 1 173 ? -9.958 -22.079 13.793 1.00 79.25 173 GLY A CA 1
ATOM 1345 C C . GLY A 1 173 ? -11.289 -21.503 14.290 1.00 79.25 173 GLY A C 1
ATOM 1346 O O . GLY A 1 173 ? -12.116 -22.257 14.799 1.00 79.25 173 GLY A O 1
ATOM 1347 N N . ALA A 1 174 ? -11.513 -20.197 14.133 1.00 74.62 174 ALA A N 1
ATOM 1348 C CA . ALA A 1 174 ? -12.748 -19.519 14.489 1.00 74.62 174 ALA A CA 1
ATOM 1349 C C . ALA A 1 174 ? -13.459 -18.965 13.247 1.00 74.62 174 ALA A C 1
ATOM 1351 O O . ALA A 1 174 ? -12.837 -18.612 12.240 1.00 74.62 174 ALA A O 1
ATOM 1352 N N . VAL A 1 175 ? -14.784 -18.880 13.353 1.00 88.75 175 VAL A N 1
ATOM 1353 C CA . VAL A 1 175 ? -15.652 -18.206 12.389 1.00 88.75 175 VAL A CA 1
ATOM 1354 C C . VAL A 1 175 ? -16.543 -17.255 13.170 1.00 88.75 175 VAL A C 1
ATOM 1356 O O . VAL A 1 175 ? -17.299 -17.687 14.041 1.00 88.75 175 VAL A O 1
ATOM 1359 N N . VAL A 1 176 ? -16.435 -15.962 12.875 1.00 89.88 176 VAL A N 1
ATOM 1360 C CA . VAL A 1 176 ? -17.260 -14.917 13.488 1.00 89.88 176 VAL A CA 1
ATOM 1361 C C . VAL A 1 176 ? -18.065 -14.236 12.397 1.00 89.88 176 VAL A C 1
ATOM 1363 O O . VAL A 1 176 ? -17.495 -13.646 11.482 1.00 89.88 176 VAL A O 1
ATOM 1366 N N . ARG A 1 177 ? -19.391 -14.294 12.509 1.00 92.69 177 ARG A N 1
ATOM 1367 C CA . ARG A 1 177 ? -20.287 -13.581 11.601 1.00 92.69 177 ARG A CA 1
ATOM 1368 C C . ARG A 1 177 ? -20.436 -12.129 12.033 1.00 92.69 177 ARG A C 1
ATOM 1370 O O . ARG A 1 177 ? -20.621 -11.844 13.214 1.00 92.69 177 ARG A O 1
ATOM 1377 N N . THR A 1 178 ? -20.378 -11.221 11.071 1.00 91.44 178 THR A N 1
ATOM 1378 C CA . THR A 1 178 ? -20.605 -9.790 11.271 1.00 91.44 178 THR A CA 1
ATOM 1379 C C . THR A 1 178 ? -21.263 -9.180 10.034 1.00 91.44 178 THR A C 1
ATOM 1381 O O . THR A 1 178 ? -21.527 -9.865 9.046 1.00 91.44 178 THR A O 1
ATOM 1384 N N . THR A 1 179 ? -21.537 -7.883 10.082 1.00 90.50 179 THR A N 1
ATOM 1385 C CA . THR A 1 179 ? -22.111 -7.118 8.974 1.00 90.50 179 THR A CA 1
ATOM 1386 C C . THR A 1 179 ? -21.126 -6.041 8.549 1.00 90.50 179 THR A C 1
ATOM 1388 O O . THR A 1 179 ? -20.562 -5.336 9.388 1.00 90.50 179 THR A O 1
ATOM 1391 N N . CYS A 1 180 ? -20.922 -5.891 7.244 1.00 87.00 180 CYS A N 1
ATOM 1392 C CA . CYS A 1 180 ? -20.134 -4.800 6.694 1.00 87.00 180 CYS A CA 1
ATOM 1393 C C . CYS A 1 180 ? -20.847 -3.469 6.951 1.00 87.00 180 CYS A C 1
ATOM 1395 O O . CYS A 1 180 ? -21.876 -3.180 6.346 1.00 87.00 180 CYS A O 1
ATOM 1397 N N . THR A 1 181 ? -20.320 -2.641 7.845 1.00 82.38 181 THR A N 1
ATOM 1398 C CA . THR A 1 181 ? -20.917 -1.334 8.168 1.00 82.38 181 THR A CA 1
ATOM 1399 C C . THR A 1 181 ? -20.347 -0.188 7.334 1.00 82.38 181 THR A C 1
ATOM 1401 O O . THR A 1 181 ? -20.938 0.889 7.292 1.00 82.38 181 THR A O 1
ATOM 1404 N N . GLY A 1 182 ? -19.231 -0.411 6.640 1.00 77.44 182 GLY A N 1
ATOM 1405 C CA . GLY A 1 182 ? -18.553 0.595 5.833 1.00 77.44 182 GLY A CA 1
ATOM 1406 C C . GLY A 1 182 ? -17.519 -0.032 4.904 1.00 77.44 182 GLY A C 1
ATOM 1407 O O . GLY A 1 182 ? -16.871 -1.014 5.258 1.00 77.44 182 GLY A O 1
ATOM 1408 N N . VAL A 1 183 ? -17.367 0.554 3.716 1.00 79.44 183 VAL A N 1
ATOM 1409 C CA . VAL A 1 183 ? -16.286 0.248 2.773 1.00 79.44 183 VAL A CA 1
ATOM 1410 C C . VAL A 1 183 ? -15.666 1.576 2.368 1.00 79.44 183 VAL A C 1
ATOM 1412 O O . VAL A 1 183 ? -16.344 2.426 1.792 1.00 79.44 183 VAL A O 1
ATOM 1415 N N . GLU A 1 184 ? -14.388 1.765 2.677 1.00 67.88 184 GLU A N 1
ATOM 1416 C CA . GLU A 1 184 ? -13.662 2.995 2.371 1.00 67.88 184 GLU A CA 1
ATOM 1417 C C . GLU A 1 184 ? -12.357 2.650 1.636 1.00 67.88 184 GLU A C 1
ATOM 1419 O O . GLU A 1 184 ? -11.602 1.775 2.051 1.00 67.88 184 GLU A O 1
ATOM 1424 N N . MET A 1 185 ? -12.093 3.339 0.521 1.00 62.09 185 MET A N 1
ATOM 1425 C CA . MET A 1 185 ? -10.776 3.384 -0.123 1.00 62.09 185 MET A CA 1
ATOM 1426 C C . MET A 1 185 ? -10.154 4.750 0.173 1.00 62.09 185 MET A C 1
ATOM 1428 O O . MET A 1 185 ? -10.874 5.746 0.221 1.00 62.09 185 MET A O 1
ATOM 1432 N N . PHE A 1 186 ? -8.825 4.810 0.309 1.00 55.12 186 PHE A N 1
ATOM 1433 C CA . PHE A 1 186 ? -8.018 5.979 0.711 1.00 55.12 186 PHE A CA 1
ATOM 1434 C C . PHE A 1 186 ? -8.286 7.319 -0.016 1.00 55.12 186 PHE A C 1
ATOM 1436 O O . PHE A 1 186 ? -7.701 8.334 0.343 1.00 55.12 186 PHE A O 1
ATOM 1443 N N . ARG A 1 187 ? -9.146 7.370 -1.035 1.00 44.47 187 ARG A N 1
ATOM 1444 C CA . ARG A 1 187 ? -9.412 8.566 -1.837 1.00 44.47 187 ARG A CA 1
ATOM 1445 C C . ARG A 1 187 ? -10.161 9.696 -1.133 1.00 44.47 187 ARG A C 1
ATOM 1447 O O . ARG A 1 187 ? -10.143 10.811 -1.635 1.00 44.47 187 ARG A O 1
ATOM 1454 N N . ASN A 1 188 ? -10.827 9.417 -0.015 1.00 49.69 188 ASN A N 1
ATOM 1455 C CA . ASN A 1 188 ? -11.706 10.389 0.643 1.00 49.69 188 ASN A CA 1
ATOM 1456 C C . ASN A 1 188 ? -11.344 10.662 2.107 1.00 49.69 188 ASN A C 1
ATOM 1458 O O . ASN A 1 188 ? -12.118 11.316 2.806 1.00 49.69 188 ASN A O 1
ATOM 1462 N N . VAL A 1 189 ? -10.194 10.178 2.584 1.00 56.38 189 VAL A N 1
ATOM 1463 C CA . VAL A 1 189 ? -9.791 10.384 3.978 1.00 56.38 189 VAL A CA 1
ATOM 1464 C C . VAL A 1 189 ? -8.702 11.442 4.019 1.00 56.38 189 VAL A C 1
ATOM 1466 O O . VAL A 1 189 ? -7.637 11.279 3.427 1.00 56.38 189 VAL A O 1
ATOM 1469 N N . ARG A 1 190 ? -8.990 12.559 4.690 1.00 70.31 190 ARG A N 1
ATOM 1470 C CA . ARG A 1 190 ? -7.978 13.576 4.972 1.00 70.31 190 ARG A CA 1
ATOM 1471 C C . ARG A 1 190 ? -6.898 12.942 5.850 1.00 70.31 190 ARG A C 1
ATOM 1473 O O . ARG A 1 190 ? -7.205 12.246 6.817 1.00 70.31 190 ARG A O 1
ATOM 1480 N N . MET A 1 191 ? -5.646 13.151 5.461 1.00 83.31 191 MET A N 1
ATOM 1481 C CA . MET A 1 191 ? -4.497 12.710 6.240 1.00 83.31 191 MET A CA 1
ATOM 1482 C C . MET A 1 191 ? -4.199 13.764 7.300 1.00 83.31 191 MET A C 1
ATOM 1484 O O . MET A 1 191 ? -4.149 14.950 6.981 1.00 83.31 191 MET A O 1
ATOM 1488 N N . TYR A 1 192 ? -3.971 13.328 8.530 1.00 85.75 192 TYR A N 1
ATOM 1489 C CA . TYR A 1 192 ? -3.649 14.194 9.654 1.00 85.75 192 TYR A CA 1
ATOM 1490 C C . TYR A 1 192 ? -2.400 13.675 10.353 1.00 85.75 192 TYR A C 1
ATOM 1492 O O . TYR A 1 192 ? -2.186 12.467 10.457 1.00 85.75 192 TYR A O 1
ATOM 1500 N N . THR A 1 193 ? -1.565 14.584 10.839 1.00 91.69 193 THR A N 1
ATOM 1501 C CA . THR A 1 193 ? -0.495 14.252 11.788 1.00 91.69 193 THR A CA 1
ATOM 1502 C C . THR A 1 193 ? -0.934 14.505 13.221 1.00 91.69 193 THR A C 1
ATOM 1504 O O . THR A 1 193 ? -0.420 13.870 14.136 1.00 91.69 193 THR A O 1
ATOM 1507 N N . ASP A 1 194 ? -1.907 15.388 13.427 1.00 95.06 194 ASP A N 1
ATOM 1508 C CA . ASP A 1 194 ? -2.291 15.874 14.740 1.00 95.06 194 ASP A CA 1
ATOM 1509 C C . ASP A 1 194 ? -3.777 15.569 14.984 1.00 95.06 194 ASP A C 1
ATOM 1511 O O . ASP A 1 194 ? -4.641 15.764 14.127 1.00 95.06 194 ASP A O 1
ATOM 1515 N N . PHE A 1 195 ? -4.102 15.041 16.161 1.00 95.12 195 PHE A N 1
ATOM 1516 C CA . PHE A 1 195 ? -5.488 14.759 16.532 1.00 95.12 195 PHE A CA 1
ATOM 1517 C C . PHE A 1 195 ? -5.680 14.813 18.044 1.00 95.12 195 PHE A C 1
ATOM 1519 O O . PHE A 1 195 ? -4.741 14.637 18.824 1.00 95.12 195 PHE A O 1
ATOM 1526 N N . LYS A 1 196 ? -6.923 15.032 18.468 1.00 96.88 196 LYS A N 1
ATOM 1527 C CA . LYS A 1 196 ? -7.354 14.821 19.847 1.00 96.88 196 LYS A CA 1
ATOM 1528 C C . LYS A 1 196 ? -8.064 13.490 19.981 1.00 96.88 196 LYS A C 1
ATOM 1530 O O . LYS A 1 196 ? -8.772 13.057 19.071 1.00 96.88 196 LYS A O 1
ATOM 1535 N N . GLY A 1 197 ? -7.907 12.854 21.131 1.00 94.94 197 GLY A N 1
ATOM 1536 C CA . GLY A 1 197 ? -8.584 11.602 21.433 1.00 94.94 197 GLY A CA 1
ATOM 1537 C C . GLY A 1 197 ? -8.911 11.460 22.905 1.00 94.94 197 GLY A C 1
ATOM 1538 O O . GLY A 1 197 ? -8.295 12.101 23.752 1.00 94.94 197 GLY A O 1
ATOM 1539 N N . GLN A 1 198 ? -9.874 10.598 23.203 1.00 94.56 198 GLN A N 1
ATOM 1540 C CA . GLN A 1 198 ? -10.124 10.112 24.550 1.00 94.56 198 GLN A CA 1
ATOM 1541 C C . GLN A 1 198 ? -9.469 8.741 24.687 1.00 94.56 198 GLN A C 1
ATOM 1543 O O . GLN A 1 198 ? -9.639 7.887 23.816 1.00 94.56 198 GLN A O 1
ATOM 1548 N N . VAL A 1 199 ? -8.701 8.537 25.752 1.00 93.44 199 VAL A N 1
ATOM 1549 C CA . VAL A 1 199 ? -7.906 7.327 25.970 1.00 93.44 199 VAL A CA 1
ATOM 1550 C C . VAL A 1 199 ? -8.181 6.756 27.347 1.00 93.44 199 VAL A C 1
ATOM 1552 O O . VAL A 1 199 ? -8.355 7.500 28.303 1.00 93.44 199 VAL A O 1
ATOM 1555 N N . TYR A 1 200 ? -8.199 5.430 27.423 1.00 91.25 200 TYR A N 1
ATOM 1556 C CA . TYR A 1 200 ? -8.115 4.636 28.639 1.00 91.25 200 TYR A CA 1
ATOM 1557 C C . TYR A 1 200 ? -6.729 3.993 28.745 1.00 91.25 200 TYR A C 1
ATOM 1559 O O . TYR A 1 200 ? -6.262 3.367 27.784 1.00 91.25 200 TYR A O 1
ATOM 1567 N N . LEU A 1 201 ? -6.071 4.132 29.899 1.00 93.38 201 LEU A N 1
ATOM 1568 C CA . LEU A 1 201 ? -4.739 3.583 30.140 1.00 93.38 201 LEU A CA 1
ATOM 1569 C C . LEU A 1 201 ? -4.901 2.251 30.846 1.00 93.38 201 LEU A C 1
ATOM 1571 O O . LEU A 1 201 ? -5.434 2.211 31.949 1.00 93.38 201 LEU A O 1
ATOM 1575 N N . LEU A 1 202 ? -4.413 1.174 30.242 1.00 84.81 202 LEU A N 1
ATOM 1576 C CA . LEU A 1 202 ? -4.543 -0.150 30.829 1.00 84.81 202 LEU A CA 1
ATOM 1577 C C . LEU A 1 202 ? -3.703 -0.229 32.102 1.00 84.81 202 LEU A C 1
ATOM 1579 O O . LEU A 1 202 ? -2.530 0.169 32.126 1.00 84.81 202 LEU A O 1
ATOM 1583 N N . ASN A 1 203 ? -4.303 -0.774 33.153 1.00 89.31 203 ASN A N 1
ATOM 1584 C CA . ASN A 1 203 ? -3.631 -1.009 34.419 1.00 89.31 203 ASN A CA 1
ATOM 1585 C C . ASN A 1 203 ? -2.816 -2.317 34.394 1.00 89.31 203 ASN A C 1
ATOM 1587 O O . ASN A 1 203 ? -2.805 -3.070 33.417 1.00 89.31 203 ASN A O 1
ATOM 1591 N N . ARG A 1 204 ? -2.104 -2.593 35.491 1.00 87.50 204 ARG A N 1
ATOM 1592 C CA . ARG A 1 204 ? -1.264 -3.790 35.640 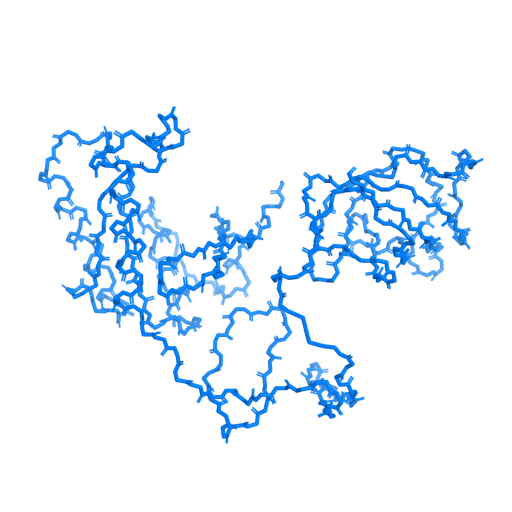1.00 87.50 204 ARG A CA 1
ATOM 1593 C C . ARG A 1 204 ? -2.036 -5.098 35.450 1.00 87.50 204 ARG A C 1
ATOM 1595 O O . ARG A 1 204 ? -1.492 -6.031 34.865 1.00 87.50 204 ARG A O 1
ATOM 1602 N N . GLU A 1 205 ? -3.243 -5.196 35.998 1.00 85.81 205 GLU A N 1
ATOM 1603 C CA . GLU A 1 205 ? -4.053 -6.421 35.960 1.00 85.81 205 GLU A CA 1
ATOM 1604 C C . GLU A 1 205 ? -4.514 -6.734 34.533 1.00 85.81 205 GLU A C 1
ATOM 1606 O O . GLU A 1 205 ? -4.626 -7.896 34.154 1.00 85.81 205 GLU A O 1
ATOM 1611 N N . GLU A 1 206 ? -4.667 -5.697 33.712 1.00 80.00 206 GLU A N 1
ATOM 1612 C CA . GLU A 1 206 ? -4.993 -5.783 32.287 1.00 80.00 206 GLU A CA 1
ATOM 1613 C C . GLU A 1 206 ? -3.757 -5.982 31.388 1.00 80.00 206 GLU A C 1
ATOM 1615 O O . GLU A 1 206 ? -3.875 -6.020 30.164 1.00 80.00 206 GLU A O 1
ATOM 1620 N N . GLY A 1 207 ? -2.560 -6.099 31.975 1.00 80.75 207 GLY A N 1
ATOM 1621 C CA . GLY A 1 207 ? -1.298 -6.258 31.244 1.00 80.75 207 GLY A CA 1
ATOM 1622 C C . GLY A 1 207 ? -0.701 -4.956 30.695 1.00 80.75 207 GLY A C 1
ATOM 1623 O O . GLY A 1 207 ? 0.239 -5.014 29.901 1.00 80.75 207 GLY A O 1
ATOM 1624 N N . GLY A 1 208 ? -1.228 -3.803 31.117 1.00 86.12 208 GLY A N 1
ATOM 1625 C CA . GLY A 1 208 ? -0.772 -2.475 30.721 1.00 86.12 208 GLY A CA 1
ATOM 1626 C C . GLY A 1 208 ? 0.375 -1.941 31.580 1.00 86.12 208 GLY A C 1
ATOM 1627 O O . GLY A 1 208 ? 1.396 -2.600 31.796 1.00 86.12 208 GLY A O 1
ATOM 1628 N N . ARG A 1 209 ? 0.242 -0.696 32.050 1.00 88.69 209 ARG A N 1
ATOM 1629 C CA . ARG A 1 209 ? 1.316 0.020 32.754 1.00 88.69 209 ARG A CA 1
ATOM 1630 C C . ARG A 1 209 ? 1.235 -0.124 34.268 1.00 88.69 209 ARG A C 1
ATOM 1632 O O . ARG A 1 209 ? 0.178 -0.312 34.861 1.00 88.69 209 ARG A O 1
ATOM 1639 N N . HIS A 1 210 ? 2.393 0.066 34.895 1.00 90.12 210 HIS A N 1
ATOM 1640 C CA . HIS A 1 210 ? 2.530 0.244 36.343 1.00 90.12 210 HIS A CA 1
ATOM 1641 C C . HIS A 1 210 ? 2.789 1.701 36.742 1.00 90.12 210 HIS A C 1
ATOM 1643 O O . HIS A 1 210 ? 2.499 2.089 37.868 1.00 90.12 210 HIS A O 1
ATOM 1649 N N . ALA A 1 211 ? 3.382 2.481 35.836 1.00 92.38 211 ALA A N 1
ATOM 1650 C CA . ALA A 1 211 ? 3.836 3.842 36.084 1.00 92.38 211 ALA A CA 1
ATOM 1651 C C . ALA A 1 211 ? 3.004 4.851 35.276 1.00 92.38 211 ALA A C 1
ATOM 1653 O O . ALA A 1 211 ? 2.560 4.511 34.169 1.00 92.38 211 ALA A O 1
ATOM 1654 N N . PRO A 1 212 ? 2.832 6.079 35.798 1.00 93.50 212 PRO A N 1
ATOM 1655 C CA . PRO A 1 212 ? 2.077 7.122 35.119 1.00 93.50 212 PRO A CA 1
ATOM 1656 C C . PRO A 1 212 ? 2.704 7.557 33.792 1.00 93.50 212 PRO A C 1
ATOM 1658 O O . PRO A 1 212 ? 3.876 7.287 33.505 1.00 93.50 212 PRO A O 1
ATOM 1661 N N . ILE A 1 213 ? 1.893 8.248 32.994 1.00 92.56 213 ILE A N 1
ATOM 1662 C CA . ILE A 1 213 ? 2.289 8.938 31.764 1.00 92.56 213 ILE A CA 1
ATOM 1663 C C . ILE A 1 213 ? 2.311 10.450 32.011 1.00 92.56 213 ILE A C 1
ATOM 1665 O O . ILE A 1 213 ? 1.473 10.974 32.740 1.00 92.56 213 ILE A O 1
ATOM 1669 N N . PHE A 1 214 ? 3.256 11.138 31.368 1.00 93.50 214 PHE A N 1
ATOM 1670 C CA . PHE A 1 214 ? 3.420 12.594 31.394 1.00 93.50 214 PHE A CA 1
ATOM 1671 C C . PHE A 1 214 ? 3.301 13.177 29.977 1.00 93.50 214 PHE A C 1
ATOM 1673 O O . PHE A 1 214 ? 3.280 12.440 28.990 1.00 93.50 214 PHE A O 1
ATOM 1680 N N . ASN A 1 215 ? 3.264 14.507 29.862 1.00 91.38 215 ASN A N 1
ATOM 1681 C CA . ASN A 1 215 ? 3.373 15.179 28.564 1.00 91.38 215 ASN A CA 1
ATOM 1682 C C . ASN A 1 215 ? 4.662 14.784 27.821 1.00 91.38 215 ASN A C 1
ATOM 1684 O O . ASN A 1 215 ? 5.690 14.489 28.430 1.00 91.38 215 ASN A O 1
ATOM 1688 N N . ASN A 1 216 ? 4.602 14.837 26.491 1.00 91.12 216 ASN A N 1
ATOM 1689 C CA . ASN A 1 216 ? 5.639 14.396 25.553 1.00 91.12 216 ASN A CA 1
ATOM 1690 C C . ASN A 1 216 ? 5.962 12.899 25.622 1.00 91.12 216 ASN A C 1
ATOM 1692 O O . ASN A 1 216 ? 7.021 12.469 25.162 1.00 91.12 216 ASN A O 1
ATOM 1696 N N . TYR A 1 217 ? 5.049 12.092 26.162 1.00 93.12 217 TYR A N 1
ATOM 1697 C CA . TYR A 1 217 ? 5.188 10.645 26.142 1.00 93.12 217 TYR A CA 1
ATOM 1698 C C . TYR A 1 217 ? 5.181 10.119 24.707 1.00 93.12 217 TYR A C 1
ATOM 1700 O O . TYR A 1 217 ? 4.231 10.357 23.959 1.00 93.12 217 TYR A O 1
ATOM 1708 N N . GLN A 1 218 ? 6.251 9.421 24.331 1.00 93.69 218 GLN A N 1
ATOM 1709 C CA . GLN A 1 218 ? 6.421 8.826 23.011 1.00 93.69 218 GLN A CA 1
ATOM 1710 C C . GLN A 1 218 ? 6.000 7.362 23.029 1.00 93.69 218 GLN A C 1
ATOM 1712 O O . GLN A 1 218 ? 6.416 6.601 23.902 1.00 93.69 218 GLN A O 1
ATOM 1717 N N . ALA A 1 219 ? 5.202 6.969 22.043 1.00 93.12 219 ALA A N 1
ATOM 1718 C CA . ALA A 1 219 ? 4.699 5.610 21.913 1.00 93.12 219 ALA A CA 1
ATOM 1719 C C . ALA A 1 219 ? 4.436 5.249 20.447 1.00 93.12 219 ALA A C 1
ATOM 1721 O O . ALA A 1 219 ? 4.471 6.104 19.558 1.00 93.12 219 ALA A O 1
ATOM 1722 N N . GLN A 1 220 ? 4.158 3.968 20.210 1.00 89.06 220 GLN A N 1
ATOM 1723 C CA . GLN A 1 220 ? 3.607 3.486 18.948 1.00 89.06 220 GLN A CA 1
ATOM 1724 C C . GLN A 1 220 ? 2.079 3.565 19.012 1.00 89.06 220 GLN A C 1
ATOM 1726 O O . GLN A 1 220 ? 1.468 3.058 19.956 1.00 89.06 220 GLN A O 1
ATOM 1731 N N . PHE A 1 221 ? 1.465 4.192 18.016 1.00 89.31 221 PHE A N 1
ATOM 1732 C CA . PHE A 1 221 ? 0.019 4.287 17.860 1.00 89.31 221 PHE A CA 1
ATOM 1733 C C . PHE A 1 221 ? -0.415 3.347 16.748 1.00 89.31 221 PHE A C 1
ATOM 1735 O O . PHE A 1 221 ? -0.017 3.516 15.603 1.00 89.31 221 PHE A O 1
ATOM 1742 N N . PHE A 1 222 ? -1.247 2.374 17.093 1.00 81.56 222 PHE A N 1
ATOM 1743 C CA . PHE A 1 222 ? -1.895 1.492 16.136 1.00 81.56 222 PHE A CA 1
ATOM 1744 C C . PHE A 1 222 ? -3.210 2.133 15.706 1.00 81.56 222 PHE A C 1
ATOM 1746 O O . PHE A 1 222 ? -4.161 2.194 16.491 1.00 81.56 222 PHE A O 1
ATOM 1753 N N . ILE A 1 223 ? -3.241 2.635 14.475 1.00 79.81 223 ILE A N 1
ATOM 1754 C CA . ILE A 1 223 ? -4.414 3.243 13.848 1.00 79.81 223 ILE A CA 1
ATOM 1755 C C . ILE A 1 223 ? -4.809 2.344 12.682 1.00 79.81 223 ILE A C 1
ATOM 1757 O O . ILE A 1 223 ? -4.028 2.143 11.752 1.00 79.81 223 ILE A O 1
ATOM 1761 N N . CYS A 1 224 ? -6.017 1.783 12.742 1.00 75.94 224 CYS A N 1
ATOM 1762 C CA . CYS A 1 224 ? -6.442 0.706 11.848 1.00 75.94 224 CYS A CA 1
ATOM 1763 C C . CYS A 1 224 ? -5.441 -0.465 11.876 1.00 75.94 224 CYS A C 1
ATOM 1765 O O . CYS A 1 224 ? -5.370 -1.182 12.869 1.00 75.94 224 CYS A O 1
ATOM 1767 N N . MET A 1 225 ? -4.670 -0.629 10.800 1.00 65.56 225 MET A N 1
ATOM 1768 C CA . MET A 1 225 ? -3.713 -1.720 10.595 1.00 65.56 225 MET A CA 1
ATOM 1769 C C . MET A 1 225 ? -2.263 -1.220 10.527 1.00 65.56 225 MET A C 1
ATOM 1771 O O . MET A 1 225 ? -1.377 -1.959 10.121 1.00 65.56 225 MET A O 1
ATOM 1775 N N . THR A 1 226 ? -2.011 0.042 10.876 1.00 67.38 226 THR A N 1
ATOM 1776 C CA . THR A 1 226 ? -0.684 0.658 10.779 1.00 67.38 226 THR A CA 1
ATOM 1777 C C . THR A 1 226 ? -0.232 1.100 12.159 1.00 67.38 226 THR A C 1
ATOM 1779 O O . THR A 1 226 ? -0.971 1.804 12.854 1.00 67.38 226 THR A O 1
ATOM 1782 N N . ASP A 1 227 ? 0.981 0.721 12.557 1.00 79.31 227 ASP A N 1
ATOM 1783 C CA . ASP A 1 227 ? 1.672 1.375 13.658 1.00 79.31 227 ASP A CA 1
ATOM 1784 C C . ASP A 1 227 ? 2.415 2.611 13.160 1.00 79.31 227 ASP A C 1
ATOM 1786 O O . ASP A 1 227 ? 3.083 2.604 12.133 1.00 79.31 227 ASP A O 1
ATOM 1790 N N . VAL A 1 228 ? 2.283 3.706 13.892 1.00 84.62 228 VAL A N 1
ATOM 1791 C CA . VAL A 1 228 ? 2.997 4.949 13.626 1.00 84.62 228 VAL A CA 1
ATOM 1792 C C . VAL A 1 228 ? 3.510 5.499 14.945 1.00 84.62 228 VAL A C 1
ATOM 1794 O O . VAL A 1 228 ? 2.808 5.537 15.957 1.00 84.62 228 VAL A O 1
ATOM 1797 N N . THR A 1 229 ? 4.758 5.949 14.956 1.00 91.69 229 THR A N 1
ATOM 1798 C CA . THR A 1 229 ? 5.305 6.597 16.145 1.00 91.69 229 THR A CA 1
ATOM 1799 C C . THR A 1 229 ? 4.644 7.963 16.337 1.00 91.69 229 THR A C 1
ATOM 1801 O O . THR A 1 229 ? 4.464 8.727 15.389 1.00 91.69 229 THR A O 1
ATOM 1804 N N . GLY A 1 230 ? 4.301 8.297 17.577 1.00 93.81 230 GLY A N 1
ATOM 1805 C CA . GLY A 1 230 ? 3.738 9.595 17.924 1.00 93.81 230 GLY A CA 1
ATOM 1806 C C . GLY A 1 230 ? 4.109 10.028 19.333 1.00 93.81 230 GLY A C 1
ATOM 1807 O O . GLY A 1 230 ? 4.637 9.246 20.129 1.00 93.81 230 GLY A O 1
ATOM 1808 N N . SER A 1 231 ? 3.820 11.285 19.648 1.00 95.50 231 SER A N 1
ATOM 1809 C CA . SER A 1 231 ? 3.941 11.843 20.988 1.00 95.50 231 SER A CA 1
ATOM 1810 C C . SER A 1 231 ? 2.602 12.374 21.485 1.00 95.50 231 SER A C 1
ATOM 1812 O O . SER A 1 231 ? 1.855 13.020 20.752 1.00 95.50 231 SER A O 1
ATOM 1814 N N . ILE A 1 232 ? 2.307 12.125 22.759 1.00 95.12 232 ILE A N 1
ATOM 1815 C CA . ILE A 1 232 ? 1.209 12.782 23.468 1.00 95.12 232 ILE A CA 1
ATOM 1816 C C . ILE A 1 232 ? 1.706 14.166 23.881 1.00 95.12 232 ILE A C 1
ATOM 1818 O O . ILE A 1 232 ? 2.480 14.293 24.827 1.00 95.12 232 ILE A O 1
ATOM 1822 N N . THR A 1 233 ? 1.313 15.204 23.151 1.00 93.06 233 THR A N 1
ATOM 1823 C CA . THR A 1 233 ? 1.816 16.573 23.344 1.00 93.06 233 THR A CA 1
ATOM 1824 C C . THR A 1 233 ? 1.108 17.308 24.480 1.00 93.06 233 THR A C 1
ATOM 1826 O O . THR A 1 233 ? 1.689 18.212 25.077 1.00 93.06 233 THR A O 1
ATOM 1829 N N . SER A 1 234 ? -0.128 16.915 24.800 1.00 92.75 234 SER A N 1
ATOM 1830 C CA . SER A 1 234 ? -0.929 17.512 25.870 1.00 92.75 234 SER A CA 1
ATOM 1831 C C . SER A 1 234 ? -1.873 16.487 26.499 1.00 92.75 234 SER A C 1
ATOM 1833 O O . SER A 1 234 ? -2.552 15.754 25.780 1.00 92.75 234 SER A O 1
ATOM 1835 N N . LEU A 1 235 ? -1.949 16.481 27.832 1.00 91.75 235 LEU A N 1
ATOM 1836 C CA . LEU A 1 235 ? -2.912 15.728 28.653 1.00 91.75 235 LEU A CA 1
ATOM 1837 C C . LEU A 1 235 ? -4.132 16.585 29.074 1.00 91.75 235 LEU A C 1
ATOM 1839 O O . LEU A 1 235 ? -4.744 16.329 30.107 1.00 91.75 235 LEU A O 1
ATOM 1843 N N . GLU A 1 236 ? -4.429 17.657 28.328 1.00 86.75 236 GLU A N 1
ATOM 1844 C CA . GLU A 1 236 ? -5.611 18.530 28.484 1.00 86.75 236 GLU A CA 1
ATOM 1845 C C . GLU A 1 236 ? -5.936 18.954 29.934 1.00 86.75 236 GLU A C 1
ATOM 1847 O O . GLU A 1 236 ? -7.063 18.842 30.408 1.00 86.75 236 GLU A O 1
ATOM 1852 N N . GLY A 1 237 ? -4.936 19.492 30.640 1.00 82.31 237 GLY A N 1
ATOM 1853 C CA . GLY A 1 237 ? -5.098 20.041 31.994 1.00 82.31 237 GLY A CA 1
ATOM 1854 C C . GLY A 1 237 ? -4.691 19.092 33.123 1.00 82.31 237 GLY A C 1
ATOM 1855 O O . GLY A 1 237 ? -4.699 19.505 34.280 1.00 82.31 237 GLY A O 1
ATOM 1856 N N . MET A 1 238 ? -4.283 17.861 32.802 1.00 85.44 238 MET A N 1
ATOM 1857 C CA . MET A 1 238 ? -3.651 16.949 33.757 1.00 85.44 238 MET A CA 1
ATOM 1858 C C . MET A 1 238 ? -2.120 17.039 33.691 1.00 85.44 238 MET A C 1
ATOM 1860 O O . MET A 1 238 ? -1.535 17.155 32.615 1.00 85.44 238 MET A O 1
ATOM 1864 N N . GLU A 1 239 ? -1.453 16.969 34.845 1.00 88.25 239 GLU A N 1
ATOM 1865 C CA . GLU A 1 239 ? 0.017 16.891 34.904 1.00 88.25 239 GLU A CA 1
ATOM 1866 C C . GLU A 1 239 ? 0.531 15.484 34.579 1.00 88.25 239 GLU A C 1
ATOM 1868 O O . GLU A 1 239 ? 1.591 15.320 33.972 1.00 88.25 239 GLU A O 1
ATOM 1873 N N . MET A 1 240 ? -0.227 14.467 34.987 1.00 92.50 240 MET A N 1
ATOM 1874 C CA . MET A 1 240 ? 0.078 13.062 34.762 1.00 92.50 240 MET A CA 1
ATOM 1875 C C . MET A 1 240 ? -1.200 12.231 34.736 1.00 92.50 240 MET A C 1
ATOM 1877 O O . MET A 1 240 ? -2.230 12.652 35.259 1.00 92.50 240 MET A O 1
ATOM 1881 N N . VAL A 1 241 ? -1.106 11.034 34.165 1.00 92.69 241 VAL A N 1
ATOM 1882 C CA . VAL A 1 241 ? -2.218 10.084 34.052 1.00 92.69 241 VAL A CA 1
ATOM 1883 C C . VAL A 1 241 ? -1.813 8.747 34.638 1.00 92.69 241 VAL A C 1
ATOM 1885 O O . VAL A 1 241 ? -0.750 8.219 34.295 1.00 92.69 241 VAL A O 1
ATOM 1888 N N . MET A 1 242 ? -2.664 8.195 35.501 1.00 94.50 242 MET A N 1
ATOM 1889 C CA . MET A 1 242 ? -2.407 6.923 36.163 1.00 94.50 242 MET A CA 1
ATOM 1890 C C . MET A 1 242 ? -2.959 5.747 35.346 1.00 94.50 242 MET A C 1
ATOM 1892 O O . MET A 1 242 ? -3.966 5.881 34.647 1.00 94.50 242 MET A O 1
ATOM 1896 N N . PRO A 1 243 ? -2.325 4.562 35.417 1.00 94.88 243 PRO A N 1
ATOM 1897 C CA . PRO A 1 243 ? -2.909 3.351 34.852 1.00 94.88 243 PRO A CA 1
ATOM 1898 C C . PRO A 1 243 ? -4.280 3.067 35.481 1.00 94.88 243 PRO A C 1
ATOM 1900 O O . PRO A 1 243 ? -4.400 3.035 36.704 1.00 94.88 243 PRO A O 1
ATOM 1903 N N . GLY A 1 244 ? -5.294 2.842 34.647 1.00 91.06 244 GLY A N 1
ATOM 1904 C CA . GLY A 1 244 ? -6.696 2.693 35.037 1.00 91.06 244 GLY A CA 1
ATOM 1905 C C . GLY A 1 244 ? -7.566 3.933 34.798 1.00 91.06 244 GLY A C 1
ATOM 1906 O O . GLY A 1 244 ? -8.785 3.829 34.931 1.00 91.06 244 GLY A O 1
ATOM 1907 N N . ASP A 1 245 ? -6.986 5.073 34.415 1.00 93.06 245 ASP A N 1
ATOM 1908 C CA . ASP A 1 245 ? -7.738 6.307 34.173 1.00 93.06 245 ASP A CA 1
ATOM 1909 C C . ASP A 1 245 ? -8.177 6.462 32.709 1.00 93.06 245 ASP A C 1
ATOM 1911 O O . ASP A 1 245 ? -7.541 5.958 31.777 1.00 93.06 245 ASP A O 1
ATOM 1915 N N . SER A 1 246 ? -9.266 7.216 32.513 1.00 90.62 246 SER A N 1
ATOM 1916 C CA . SER A 1 246 ? -9.684 7.741 31.208 1.00 90.62 246 SER A CA 1
ATOM 1917 C C . SER A 1 246 ? -9.464 9.249 31.143 1.00 90.62 246 SER A C 1
ATOM 1919 O O . SER A 1 246 ? -9.852 9.959 32.070 1.00 90.62 246 SER A O 1
ATOM 1921 N N . TRP A 1 247 ? -8.900 9.756 30.049 1.00 92.12 247 TRP A N 1
ATOM 1922 C CA . TRP A 1 247 ? -8.612 11.184 29.888 1.00 92.12 247 TRP A CA 1
ATOM 1923 C C . TRP A 1 247 ? -8.574 11.602 28.416 1.00 92.12 247 TRP A C 1
ATOM 1925 O O . TRP A 1 247 ? -8.624 10.764 27.513 1.00 92.12 247 TRP A O 1
ATOM 1935 N N . SER A 1 248 ? -8.487 12.911 28.181 1.00 94.62 248 SER A N 1
ATOM 1936 C CA . SER A 1 248 ? -8.340 13.491 26.847 1.00 94.62 248 SER A CA 1
ATOM 1937 C C . SER A 1 248 ? -6.882 13.822 26.543 1.00 94.62 248 SER A C 1
ATOM 1939 O O . SER A 1 248 ? -6.160 14.348 27.390 1.00 94.62 248 SER A O 1
ATOM 1941 N N . ILE A 1 249 ? -6.456 13.543 25.313 1.00 94.88 249 ILE A N 1
ATOM 1942 C CA . ILE A 1 249 ? -5.106 13.818 24.821 1.00 94.88 249 ILE A CA 1
ATOM 1943 C C . ILE A 1 249 ? -5.104 14.600 23.529 1.00 94.88 249 ILE A C 1
ATOM 1945 O O . ILE A 1 249 ? -6.023 14.498 22.722 1.00 94.88 249 ILE A O 1
ATOM 1949 N N . THR A 1 250 ? -3.994 15.296 23.302 1.00 96.12 250 THR A N 1
ATOM 1950 C CA . THR A 1 250 ? -3.539 15.687 21.967 1.00 96.12 250 THR A CA 1
ATOM 1951 C C . THR A 1 250 ? -2.339 14.837 21.569 1.00 96.12 250 THR A C 1
ATOM 1953 O O . THR A 1 250 ? -1.398 14.685 22.351 1.00 96.12 250 THR A O 1
ATOM 1956 N N . VAL A 1 251 ? -2.378 14.281 20.362 1.00 96.19 251 VAL A N 1
ATOM 1957 C CA . VAL A 1 251 ? -1.326 13.442 19.785 1.00 96.19 251 VAL A CA 1
ATOM 1958 C C . VAL A 1 251 ? -0.754 14.124 18.554 1.00 96.19 251 VAL A C 1
ATOM 1960 O O . VAL A 1 251 ? -1.506 14.685 17.761 1.00 96.19 251 VAL A O 1
ATOM 1963 N N . LYS A 1 252 ? 0.565 14.017 18.387 1.00 95.88 252 LYS A N 1
ATOM 1964 C CA . LYS A 1 252 ? 1.279 14.353 17.159 1.00 95.88 252 LYS A CA 1
ATOM 1965 C C . LYS A 1 252 ? 2.043 13.140 16.637 1.00 95.88 252 LYS A C 1
ATOM 1967 O O . LYS A 1 252 ? 2.910 12.600 17.322 1.00 95.88 252 LYS A O 1
ATOM 1972 N N . LEU A 1 253 ? 1.722 12.716 15.426 1.00 93.56 253 LEU A N 1
ATOM 1973 C CA . LEU A 1 253 ? 2.336 11.596 14.726 1.00 93.56 253 LEU A CA 1
ATOM 1974 C C . LEU A 1 253 ? 3.554 12.057 13.924 1.00 93.56 253 LEU A C 1
ATOM 1976 O O . LEU A 1 253 ? 3.613 13.192 13.451 1.00 93.56 253 LEU A O 1
ATOM 1980 N N . VAL A 1 254 ? 4.528 11.163 13.742 1.00 91.31 254 VAL A N 1
ATOM 1981 C CA . VAL A 1 254 ? 5.720 11.454 12.922 1.00 91.31 254 VAL A CA 1
ATOM 1982 C C . VAL A 1 254 ? 5.440 11.399 11.418 1.00 91.31 254 VAL A C 1
ATOM 1984 O O . VAL A 1 254 ? 6.228 11.926 10.638 1.00 91.31 254 VAL A O 1
ATOM 1987 N N . ALA A 1 255 ? 4.338 10.762 11.016 1.00 83.12 255 ALA A N 1
ATOM 1988 C CA . ALA A 1 255 ? 3.904 10.630 9.631 1.00 83.12 255 ALA A CA 1
ATOM 1989 C C . ALA A 1 255 ? 2.380 10.845 9.521 1.00 83.12 255 ALA A C 1
ATOM 1991 O O . ALA A 1 255 ? 1.661 10.495 10.463 1.00 83.12 255 ALA A O 1
ATOM 1992 N N . PRO A 1 256 ? 1.878 11.412 8.406 1.00 83.94 256 PRO A N 1
ATOM 1993 C CA . PRO A 1 256 ? 0.446 11.603 8.195 1.00 83.94 256 PRO A CA 1
ATOM 1994 C C . PRO A 1 256 ? -0.306 10.271 8.149 1.00 83.94 256 PRO A C 1
ATOM 1996 O O . PRO A 1 256 ? 0.104 9.351 7.443 1.00 83.94 256 PRO A O 1
ATOM 1999 N N . MET A 1 257 ? -1.433 10.200 8.854 1.00 81.69 257 MET A N 1
ATOM 2000 C CA . MET A 1 257 ? -2.313 9.035 8.896 1.00 81.69 257 MET A CA 1
ATOM 2001 C C . MET A 1 257 ? -3.741 9.397 8.507 1.00 81.69 257 MET A C 1
ATOM 2003 O O . MET A 1 257 ? -4.221 10.497 8.776 1.00 81.69 257 MET A O 1
ATOM 2007 N N . ALA A 1 258 ? -4.445 8.435 7.917 1.00 76.06 258 ALA A N 1
ATOM 2008 C CA . ALA A 1 258 ? -5.868 8.543 7.632 1.00 76.06 258 ALA A CA 1
ATOM 2009 C C . ALA A 1 258 ? -6.652 8.490 8.955 1.00 76.06 258 ALA A C 1
ATOM 2011 O O . ALA A 1 258 ? -6.857 7.416 9.521 1.00 76.06 258 ALA A O 1
ATOM 2012 N N . ILE A 1 259 ? -7.049 9.655 9.470 1.00 80.81 259 ILE A N 1
ATOM 2013 C CA . ILE A 1 259 ? -7.696 9.794 10.779 1.00 80.81 259 ILE A CA 1
ATOM 2014 C C . ILE A 1 259 ? -9.076 10.433 10.613 1.00 80.81 259 ILE A C 1
ATOM 2016 O O . ILE A 1 259 ? -9.258 11.367 9.835 1.00 80.81 259 ILE A O 1
ATOM 2020 N N . LYS A 1 260 ? -10.055 9.938 11.375 1.00 79.44 260 LYS A N 1
ATOM 2021 C CA . LYS A 1 260 ? -11.422 10.464 11.430 1.00 79.44 260 LYS A CA 1
ATOM 2022 C C . LYS A 1 260 ? -11.926 10.466 12.868 1.00 79.44 260 LYS A C 1
ATOM 2024 O O . LYS A 1 260 ? -11.552 9.606 13.661 1.00 79.44 260 LYS A O 1
ATOM 2029 N N . GLU A 1 261 ? -12.804 11.406 13.191 1.00 85.31 261 GLU A N 1
ATOM 2030 C CA . GLU A 1 261 ? -13.550 11.388 14.451 1.00 85.31 261 GLU A CA 1
ATOM 2031 C C . GLU A 1 261 ? -14.304 10.064 14.632 1.00 85.31 261 GLU A C 1
ATOM 2033 O O . GLU A 1 261 ? -14.920 9.542 13.701 1.00 85.31 261 GLU A O 1
ATOM 2038 N N . GLY A 1 262 ? -14.226 9.504 15.836 1.00 76.25 262 GLY A N 1
ATOM 2039 C CA . GLY A 1 262 ? -14.775 8.194 16.171 1.00 76.25 262 GLY A CA 1
ATOM 2040 C C . GLY A 1 262 ? -13.861 7.012 15.833 1.00 76.25 262 GLY A C 1
ATOM 2041 O O . GLY A 1 262 ? -14.204 5.879 16.167 1.00 76.25 262 GLY A O 1
ATOM 2042 N N . LEU A 1 263 ? -12.702 7.235 15.204 1.00 76.31 263 LEU A N 1
ATOM 2043 C CA . LEU A 1 263 ? -11.771 6.153 14.888 1.00 76.31 263 LEU A CA 1
ATOM 2044 C C . LEU A 1 263 ? -11.119 5.608 16.162 1.00 76.31 263 LEU A C 1
ATOM 2046 O O . LEU A 1 263 ? -10.549 6.362 16.951 1.00 76.31 263 LEU A O 1
ATOM 2050 N N . HIS A 1 264 ? -11.179 4.293 16.353 1.00 78.25 264 HIS A N 1
ATOM 2051 C CA . HIS A 1 264 ? -10.485 3.632 17.451 1.00 78.25 264 HIS A CA 1
ATOM 2052 C C . HIS A 1 264 ? -8.995 3.462 17.146 1.00 78.25 264 HIS A C 1
ATOM 2054 O O . HIS A 1 264 ? -8.608 3.161 16.018 1.00 78.25 264 HIS A O 1
ATOM 2060 N N . PHE A 1 265 ? -8.166 3.609 18.175 1.00 83.31 265 PHE A N 1
ATOM 2061 C CA . PHE A 1 265 ? -6.728 3.370 18.102 1.00 83.31 265 PHE A CA 1
ATOM 2062 C C . PHE A 1 265 ? -6.226 2.688 19.376 1.00 83.31 265 PHE A C 1
ATOM 2064 O O . PHE A 1 265 ? -6.886 2.710 20.420 1.00 83.31 265 PHE A O 1
ATOM 2071 N N . ALA A 1 266 ? -5.039 2.094 19.310 1.00 87.50 266 ALA A N 1
ATOM 2072 C CA . ALA A 1 266 ? -4.349 1.554 20.476 1.00 87.50 266 ALA A CA 1
ATOM 2073 C C . ALA A 1 266 ? -2.976 2.207 20.649 1.00 87.50 266 ALA A C 1
ATOM 2075 O O . ALA A 1 266 ? -2.334 2.606 19.683 1.00 87.50 266 ALA A O 1
ATOM 2076 N N . ILE A 1 267 ? -2.523 2.305 21.895 1.00 91.81 267 ILE A N 1
ATOM 2077 C CA . ILE A 1 267 ? -1.195 2.805 22.255 1.00 91.81 267 ILE A CA 1
ATOM 2078 C C . ILE A 1 267 ? -0.368 1.610 22.704 1.00 91.81 267 ILE A C 1
ATOM 2080 O O . ILE A 1 267 ? -0.835 0.805 23.514 1.00 91.81 267 ILE A O 1
ATOM 2084 N N . SER A 1 268 ? 0.854 1.496 22.202 1.00 85.81 268 SER A N 1
ATOM 2085 C CA . SER A 1 268 ? 1.766 0.402 22.506 1.00 85.81 268 SER A CA 1
ATOM 2086 C C . SER A 1 268 ? 3.157 0.908 22.860 1.00 85.81 268 SER A C 1
ATOM 2088 O O . SER A 1 268 ? 3.669 1.865 22.277 1.00 85.81 268 SER A O 1
ATOM 2090 N N . GLU A 1 269 ? 3.782 0.223 23.809 1.00 83.56 269 GLU A N 1
ATOM 2091 C CA . GLU A 1 269 ? 5.158 0.450 24.234 1.00 83.56 269 GLU A CA 1
ATOM 2092 C C . GLU A 1 269 ? 5.836 -0.906 24.443 1.00 83.56 269 GLU A C 1
ATOM 2094 O O . GLU A 1 269 ? 5.263 -1.815 25.045 1.00 83.56 269 GLU A O 1
ATOM 2099 N N . GLY A 1 270 ? 7.052 -1.076 23.912 1.00 77.44 270 GLY A N 1
ATOM 2100 C CA . GLY A 1 270 ? 7.813 -2.320 24.084 1.00 77.44 270 GLY A CA 1
ATOM 2101 C C . GLY A 1 270 ? 7.093 -3.575 23.568 1.00 77.44 270 GLY A C 1
ATOM 2102 O O . GLY A 1 270 ? 7.293 -4.658 24.114 1.00 77.44 270 GLY A O 1
ATOM 2103 N N . GLY A 1 271 ? 6.225 -3.426 22.559 1.00 74.00 271 GLY A N 1
ATOM 2104 C CA . GLY A 1 271 ? 5.437 -4.520 21.983 1.00 74.00 271 GLY A CA 1
ATOM 2105 C C . GLY A 1 271 ? 4.201 -4.922 22.795 1.00 74.00 271 GLY A C 1
ATOM 2106 O O . GLY A 1 271 ? 3.629 -5.977 22.534 1.00 74.00 271 GLY A O 1
ATOM 2107 N N . ARG A 1 272 ? 3.781 -4.120 23.783 1.00 78.88 272 ARG A N 1
ATOM 2108 C CA . ARG A 1 272 ? 2.581 -4.371 24.596 1.00 78.88 272 ARG A CA 1
ATOM 2109 C C . ARG A 1 272 ? 1.595 -3.220 24.476 1.00 78.88 272 ARG A C 1
ATOM 2111 O O . ARG A 1 272 ? 1.986 -2.061 24.584 1.00 78.88 272 ARG A O 1
ATOM 2118 N N . THR A 1 273 ? 0.310 -3.537 24.326 1.00 84.38 273 THR A N 1
ATOM 2119 C CA . THR A 1 273 ? -0.761 -2.536 24.376 1.00 84.38 273 THR A CA 1
ATOM 2120 C C . THR A 1 273 ? -0.852 -1.940 25.777 1.00 84.38 273 THR A C 1
ATOM 2122 O O . THR A 1 273 ? -1.157 -2.636 26.741 1.00 84.38 273 THR A O 1
ATOM 2125 N N . VAL A 1 274 ? -0.606 -0.639 25.878 1.00 90.25 274 VAL A N 1
ATOM 2126 C CA . VAL A 1 274 ? -0.660 0.123 27.128 1.00 90.25 274 VAL A CA 1
ATOM 2127 C C . VAL A 1 274 ? -1.907 0.989 27.234 1.00 90.25 274 VAL A C 1
ATOM 2129 O O . VAL A 1 274 ? -2.301 1.317 28.344 1.00 90.25 274 VAL A O 1
ATOM 2132 N N . GLY A 1 275 ? -2.555 1.337 26.121 1.00 88.12 275 GLY A N 1
ATOM 2133 C CA . GLY A 1 275 ? -3.754 2.174 26.120 1.00 88.12 275 GLY A CA 1
ATOM 2134 C C . GLY A 1 275 ? -4.684 1.876 24.950 1.00 88.12 275 GLY A C 1
ATOM 2135 O O . GLY A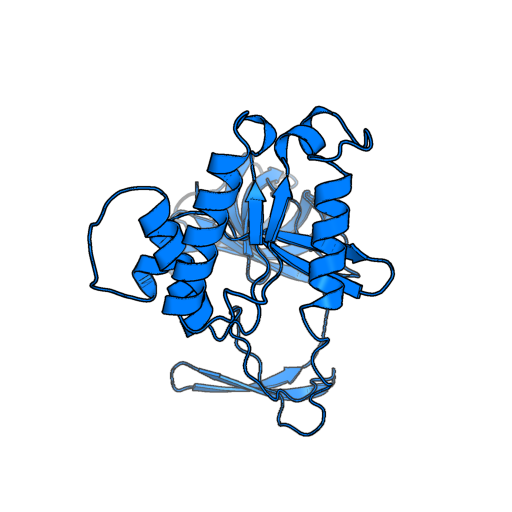 1 275 ? -4.263 1.325 23.932 1.00 88.12 275 GLY A O 1
ATOM 2136 N N . ARG A 1 276 ? -5.953 2.256 25.090 1.00 86.88 276 ARG A N 1
ATOM 2137 C CA . ARG A 1 276 ? -6.971 2.197 24.030 1.00 86.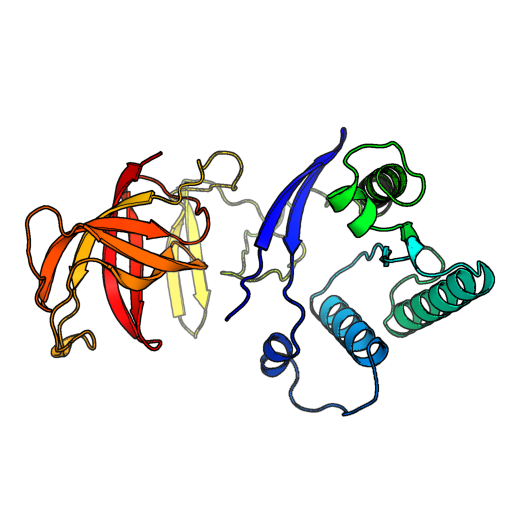88 276 ARG A CA 1
ATOM 2138 C C . ARG A 1 276 ? -7.657 3.542 23.928 1.00 86.88 276 ARG A C 1
ATOM 2140 O O . ARG A 1 276 ? -7.969 4.134 24.954 1.00 86.88 276 ARG A O 1
ATOM 2147 N N . GLY A 1 277 ? -7.904 4.008 22.715 1.00 90.25 277 GLY A N 1
ATOM 2148 C CA . GLY A 1 277 ? -8.473 5.323 22.496 1.00 90.25 277 GLY A CA 1
ATOM 2149 C C . GLY A 1 277 ? -9.484 5.389 21.372 1.00 90.25 277 GLY A C 1
ATOM 2150 O O . GLY A 1 277 ? -9.652 4.456 20.584 1.00 90.25 277 GLY A O 1
ATOM 2151 N N . ILE A 1 278 ? -10.159 6.529 21.328 1.00 84.69 278 ILE A N 1
ATOM 2152 C CA . ILE A 1 278 ? -11.027 6.954 20.240 1.00 84.69 278 ILE A CA 1
ATOM 2153 C C . ILE A 1 278 ? -10.689 8.398 19.881 1.00 84.69 278 ILE A C 1
ATOM 2155 O O . ILE A 1 278 ? -10.490 9.240 20.758 1.00 84.69 278 ILE A O 1
ATOM 2159 N N . VAL A 1 279 ? -10.574 8.686 18.591 1.00 90.75 279 VAL A N 1
ATOM 2160 C CA . VAL A 1 279 ? -10.321 10.039 18.093 1.00 90.75 279 VAL A CA 1
ATOM 2161 C C . VAL A 1 279 ? -11.564 10.893 18.324 1.00 90.75 279 VAL A C 1
ATOM 2163 O O . VAL A 1 279 ? -12.665 10.507 17.940 1.00 90.75 279 VAL A O 1
ATOM 2166 N N . THR A 1 280 ? -11.396 12.058 18.943 1.00 94.56 280 THR A N 1
ATOM 2167 C CA . THR A 1 280 ? -12.485 12.996 19.257 1.00 94.56 280 THR A CA 1
ATOM 2168 C C . THR A 1 280 ? -12.525 14.188 18.312 1.00 94.56 280 THR A C 1
ATOM 2170 O O . THR A 1 280 ? -13.604 14.704 18.060 1.00 94.56 280 THR A O 1
ATOM 2173 N N . SER A 1 281 ? -11.377 14.628 17.791 1.00 94.31 281 SER A N 1
ATOM 2174 C CA . SER A 1 281 ? -11.288 15.657 16.744 1.00 94.31 281 SER A CA 1
ATOM 2175 C C . SER A 1 281 ? -9.962 15.553 15.999 1.00 94.31 281 SER A C 1
ATOM 2177 O O . SER A 1 281 ? -8.950 15.162 16.576 1.00 94.31 281 SER A O 1
ATOM 2179 N N . THR A 1 282 ? -9.951 15.899 14.717 1.00 88.50 282 THR A N 1
ATOM 2180 C CA . THR A 1 282 ? -8.720 16.029 13.920 1.00 88.50 282 THR A CA 1
ATOM 2181 C C . THR A 1 282 ? -8.205 17.462 13.983 1.00 88.50 282 THR A C 1
ATOM 2183 O O . THR A 1 282 ? -9.012 18.392 13.958 1.00 88.50 282 THR A O 1
ATOM 2186 N N . LEU A 1 283 ? -6.889 17.653 14.039 1.00 85.62 283 LEU A N 1
ATOM 2187 C CA . LEU A 1 283 ? -6.255 18.971 14.016 1.00 85.62 283 LEU A CA 1
ATOM 2188 C C . LEU A 1 283 ? -5.497 19.122 12.690 1.00 85.62 283 LEU A C 1
ATOM 2190 O O . LEU A 1 283 ? -4.880 18.161 12.237 1.00 85.62 283 LEU A O 1
ATOM 2194 N N . GLU A 1 284 ? -5.611 20.289 12.050 1.00 64.31 284 GLU A N 1
ATOM 2195 C CA . GLU A 1 284 ? -4.873 20.601 10.811 1.00 64.31 284 GLU A CA 1
ATOM 2196 C C . GLU A 1 284 ? -3.357 20.665 11.030 1.00 64.31 284 GLU A C 1
ATOM 2198 O O . GLU A 1 284 ? -2.928 21.221 12.070 1.00 64.31 284 GLU A O 1
#

Secondary structure (DSSP, 8-state):
--PPPEEEEEE-SS-EEEEEEPP--TTTGGGT--------HHHHHHHHHHHHHHHTT-----EEE--GGG---HHHHHHHHHHHHHHHHHTTS-TTTS-EEE--HHHHHHH-S---TTTHHHHHHHHHHHHHHSPPPPP--SS-----SS-----SS-----TT-EEEEEETTEEEEEE------GGG--EEEEEEEEEEE--TTTT--SS-EETTEEEEEEETTEEEEEEEEE-TT-SEE-TT-EEEEEEEEEEEEE--TT-EEEEEETTEEEEEEEEEEEE-

Foldseek 3Di:
DPDDFDWDWDDDPVDIDTDTHDDPDPPVCVVVDDDDDDDDDPVVSVLVVLLVCVVLPPQADAAEAEPVVVPPDPVVVVVVLVVQLVSNVVNPHNSVPHHYFAAYCPCCVPPPPPVDVRYPVSVVVSNVSCVPGPDDDDDLAPADADDDDPDPRDDPRHHDDDQQDWDWDDDPPDTDIDGRNDDDDPPPFDWAQKFKKKKAFADVVSVADDDKDAAQDWWWKAFPNDTFIKGFHDQPPDGIGGHGDIGMTMIGTPDIDRDDAQGKMFTDDPRDTGMIIGTHTGDD

Radius of gyration: 23.45 Å; chains: 1; bounding box: 54×43×60 Å

pLDDT: mean 78.98, std 16.47, range [28.98, 96.88]

Sequence (284 aa):
MAMLTAHVQYESETRQYMHVDWPRQADYIKYMLSDAVQMDGLMAQTREEIMVARQAGVSYIVVFLNKCDMVDNEDQHELVELEVRGLLTSYGFPGDNLPIIKGSAKQVLEGGSDGSELGEHAIIRLVEALGRYIPVPAPTVDHPFLMPVEDVFSVP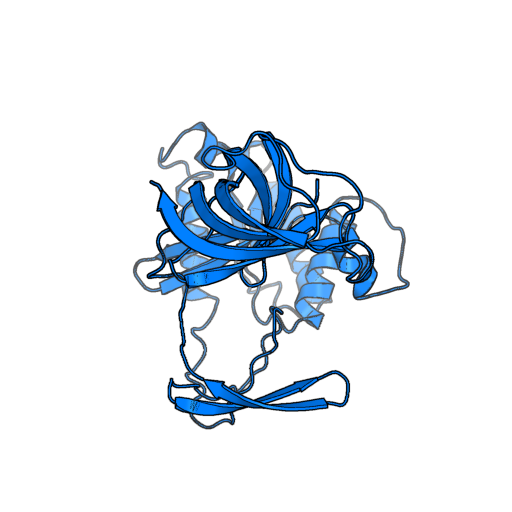GRGVIRVGDEVDIVGFGAVVRTTCTGVEMFRNVRMYTDFKGQVYLLNREEGGRHAPIFNNYQAQFFICMTDVTGSITSLEGMEMVMPGDSWSITVKLVAPMAIKEGLHFAISEGGRTVGRGIVTSTLE

InterPro domains:
  IPR000795 Translational (tr)-type GTP-binding domain [PF00009] (4-135)
  IPR004160 Translation elongation factor EFTu/EF1A, C-terminal [PF03143] (189-281)
  IPR009001 Translation elongation factor EF1A/initiation factor IF2gamma, C-terminal [SSF50465] (193-284)
  IPR027417 P-loop containing nucleoside triphosphate hydrolase [G3DSA:3.40.50.300] (1-137)
  IPR027417 P-loop containing nucleoside triphosphate hydrolase [SSF52540] (5-159)
  IPR050055 Elongation factor Tu GTPase [PTHR43721] (6-187)